Protein AF-A0AAE0GYL3-F1 (afdb_monomer)

Organism: NCBI:txid36881

Radius of gyration: 30.03 Å; Cα contacts (8 Å, |Δi|>4): 221; chains: 1; bounding box: 105×48×74 Å

Secondary structure (DSSP, 8-state):
-HHHHHHHHHHHH-B--HHHHHHHHHHHHHHHHTSSS-----HHHHHHHHHHHHHHHHHTT-SB--GGGGGGGGGTS-SSGGGHHHHHHHHHHHTT----HHHHHHHHHHHHHHHHHHHHS-HHHHHHH--HHHHHHHHHHHHHHHHHHHHHHHHHHHHHHHHGGG-SS--HHHHHHIIIIIHHHHHHHHHHHHHHHHHHHHHHHHHHHHHSTT----TTHHHHHHH----------------PPPTTGGG--HHHHHHHS-TTHHHHHHHHHHHHHHHHHHHHHHHHHHHHTTSSS----

Nearest PDB structures (foldseek):
  3nbx-assembly1_X  TM=6.604E-01  e=1.316E-02  Escherichia coli K-12
  4upb-assembly1_E  TM=5.082E-01  e=5.791E-03  Escherichia coli K-12
  6zbf-assembly1_D  TM=2.357E-01  e=8.952E+00  Plasmodium falciparum
  6gkf-assembly3_F  TM=1.488E-01  e=3.435E+00  Homo sapiens

Solvent-accessible surface area (backbone atoms only — not comparable to full-atom values): 17633 Å² total; per-residue (Å²): 120,71,68,66,52,54,59,51,50,27,67,75,58,34,48,74,50,68,67,54,55,50,51,56,53,51,48,46,51,44,31,47,76,70,39,88,76,59,44,78,67,54,72,72,51,51,54,49,44,54,51,51,36,35,44,52,24,39,76,72,72,35,52,47,48,57,68,77,48,56,61,59,38,33,81,66,57,53,91,49,82,81,47,24,58,61,46,42,52,53,46,59,66,54,74,62,59,85,87,51,61,72,60,53,50,52,52,49,53,53,50,50,55,49,46,54,51,50,68,68,49,51,74,73,52,38,72,71,72,43,66,54,53,59,55,48,47,56,52,48,53,53,50,47,52,53,52,50,52,52,42,53,54,43,48,53,49,43,51,48,58,73,47,32,84,75,42,93,83,57,50,74,68,54,38,50,48,39,55,70,63,35,43,60,53,36,52,54,52,46,50,55,47,48,56,48,49,52,51,51,51,54,49,49,52,53,49,57,48,68,69,42,83,85,58,87,64,58,80,60,63,64,50,50,73,71,62,58,77,76,78,76,85,67,92,66,95,71,87,76,74,87,70,82,76,50,78,71,68,68,65,51,51,76,67,55,40,60,73,78,36,54,80,63,55,40,53,52,52,54,54,52,51,52,52,52,54,52,53,55,54,52,58,56,53,56,56,56,53,62,61,59,74,70,70,79,83,83,88,88,132

Mean predicted aligned error: 15.67 Å

Sequence (301 aa):
MRERSGQRSAQQEVEVPTEVLLLLRDMRAHLRDHAEPPVYISDRRLKKIKNMIVVAAHAQGRSRVLMVDCLLAQHAAWNLPEEQHVIAEWLLEHLCADPAIPQLQFLLEGLTARASKAVLQSAEQRARHGDEVAAVGDELEKLRAAVGVEWTSRRALALSIEAAPRDLWLQRSDCSALQQRVAPRARAQLQGLEELLISIQSLTVAVRVCQNENLQVSKVELLDLVNTPRESTTNGAGESSGRAFGDEELGWSRQEAKANLSADDFREWRRLQRTTRKKNKGAGGQRRRRQAEFNDDDDDW

pLDDT: mean 79.24, std 18.13, range [29.94, 96.62]

Structure (mmCIF, N/CA/C/O backbone):
data_AF-A0AAE0GYL3-F1
#
_entry.id   AF-A0AAE0GYL3-F1
#
loop_
_atom_site.group_PDB
_atom_site.id
_atom_site.type_symbol
_atom_site.label_atom_id
_atom_site.label_alt_id
_atom_site.label_comp_id
_atom_site.label_asym_id
_atom_site.label_entity_id
_atom_site.label_seq_id
_atom_site.pdbx_PDB_ins_code
_atom_site.Cartn_x
_atom_site.Cartn_y
_atom_site.Cartn_z
_atom_site.occupancy
_atom_site.B_iso_or_equiv
_atom_site.auth_seq_id
_atom_site.auth_comp_id
_atom_site.auth_asym_id
_atom_site.auth_atom_id
_atom_site.pdbx_PDB_model_num
ATOM 1 N N . MET A 1 1 ? -33.608 -12.305 14.469 1.00 45.16 1 MET A N 1
ATOM 2 C CA . MET A 1 1 ? -33.259 -13.059 13.234 1.00 45.16 1 MET A CA 1
ATOM 3 C C . MET A 1 1 ? -32.738 -12.175 12.088 1.00 45.16 1 MET A C 1
ATOM 5 O O . MET A 1 1 ? -31.893 -12.659 11.351 1.00 45.16 1 MET A O 1
ATOM 9 N N . ARG A 1 2 ? -33.148 -10.896 11.966 1.00 47.84 2 ARG A N 1
ATOM 10 C CA . ARG A 1 2 ? -32.681 -9.950 10.920 1.00 47.84 2 ARG A CA 1
ATOM 11 C C . ARG A 1 2 ? -31.211 -9.491 11.029 1.00 47.84 2 ARG A C 1
ATOM 13 O O . ARG A 1 2 ? -30.593 -9.174 10.024 1.00 47.84 2 ARG A O 1
ATOM 20 N N . GLU A 1 3 ? -30.619 -9.502 12.222 1.00 49.75 3 GLU A N 1
ATOM 21 C CA . GLU A 1 3 ? -29.217 -9.070 12.412 1.00 49.75 3 GLU A CA 1
ATOM 22 C C . GLU A 1 3 ? -28.201 -10.057 11.818 1.00 49.75 3 GLU A C 1
ATOM 24 O O . GLU A 1 3 ? -27.185 -9.662 11.250 1.00 49.75 3 GLU A O 1
ATOM 29 N N . ARG A 1 4 ? -28.498 -11.364 11.879 1.00 52.78 4 ARG A N 1
ATOM 30 C CA . ARG A 1 4 ? -27.621 -12.402 11.315 1.00 52.78 4 ARG A CA 1
ATOM 31 C C . ARG A 1 4 ? -27.660 -12.443 9.786 1.00 52.78 4 ARG A C 1
ATOM 33 O O . ARG A 1 4 ? -26.690 -12.912 9.198 1.00 52.78 4 ARG A O 1
ATOM 40 N N . SER A 1 5 ? -28.744 -11.986 9.152 1.00 58.41 5 SER A N 1
ATOM 41 C CA . SER A 1 5 ? -28.815 -11.892 7.689 1.00 58.41 5 SER A CA 1
ATOM 42 C C . SER A 1 5 ? -27.977 -10.726 7.170 1.00 58.41 5 SER A C 1
ATOM 44 O O . SER A 1 5 ? -27.156 -10.952 6.294 1.00 58.41 5 SER A O 1
ATOM 46 N N . GLY A 1 6 ? -28.071 -9.533 7.774 1.00 62.19 6 GLY A N 1
ATOM 47 C CA . GLY A 1 6 ? -27.296 -8.364 7.327 1.00 62.19 6 GLY A CA 1
ATOM 48 C C . GLY A 1 6 ? -25.780 -8.566 7.424 1.00 62.19 6 GLY A C 1
ATOM 49 O O . GLY A 1 6 ? -25.045 -8.274 6.487 1.00 62.19 6 GLY A O 1
ATOM 50 N N . GLN A 1 7 ? -25.307 -9.173 8.516 1.00 60.59 7 GLN A N 1
ATOM 51 C CA . GLN A 1 7 ? -23.878 -9.442 8.699 1.00 60.59 7 GLN A CA 1
ATOM 52 C C . GLN A 1 7 ? -23.339 -10.527 7.749 1.00 60.59 7 GLN A C 1
ATOM 54 O O . GLN A 1 7 ? -22.161 -10.506 7.398 1.00 60.59 7 GLN A O 1
ATOM 59 N N . ARG A 1 8 ? -24.187 -11.478 7.331 1.00 64.69 8 ARG A N 1
ATOM 60 C CA . ARG A 1 8 ? -23.834 -12.485 6.318 1.00 64.69 8 ARG A CA 1
ATOM 61 C C . ARG A 1 8 ? -23.825 -11.891 4.910 1.00 64.69 8 ARG A C 1
ATOM 63 O O . ARG A 1 8 ? -22.906 -12.207 4.167 1.00 64.69 8 ARG A O 1
ATOM 70 N N . SER A 1 9 ? -24.771 -11.010 4.584 1.00 63.84 9 SER A N 1
ATOM 71 C CA . SER A 1 9 ? -24.802 -10.282 3.307 1.00 63.84 9 SER A CA 1
ATOM 72 C C . SER A 1 9 ? -23.564 -9.398 3.134 1.00 63.84 9 SER A C 1
ATOM 74 O O . SER A 1 9 ? -22.854 -9.533 2.144 1.00 63.84 9 SER A O 1
ATOM 76 N N . ALA A 1 10 ? -23.198 -8.612 4.154 1.00 64.31 10 ALA A N 1
ATOM 77 C CA . ALA A 1 10 ? -21.991 -7.780 4.116 1.00 64.31 10 ALA A CA 1
ATOM 78 C C . ALA A 1 10 ? -20.702 -8.596 3.887 1.00 64.31 10 ALA A C 1
ATOM 80 O O . ALA A 1 10 ? -19.817 -8.181 3.149 1.00 64.31 10 ALA A O 1
ATOM 81 N N . GLN A 1 11 ? -20.595 -9.786 4.488 1.00 70.56 11 GLN A N 1
ATOM 82 C CA . GLN A 1 11 ? -19.432 -10.669 4.313 1.00 70.56 11 GLN A CA 1
ATOM 83 C C . GLN A 1 11 ? -19.339 -11.317 2.927 1.00 70.56 11 GLN A C 1
ATOM 85 O O . GLN A 1 11 ? -18.271 -11.820 2.584 1.00 70.56 11 GLN A O 1
ATOM 90 N N . GLN A 1 12 ? -20.437 -11.355 2.173 1.00 74.81 12 GLN A N 1
ATOM 91 C CA . GLN A 1 12 ? -20.480 -11.895 0.813 1.00 74.81 12 GLN A CA 1
ATOM 92 C C . GLN A 1 12 ? -20.271 -10.806 -0.246 1.00 74.81 12 GLN A C 1
ATOM 94 O O . GLN A 1 12 ? -19.786 -11.111 -1.329 1.00 74.81 12 GLN A O 1
ATOM 99 N N . GLU A 1 13 ? -20.611 -9.555 0.071 1.00 84.75 13 GLU A N 1
ATOM 100 C CA . GLU A 1 13 ? -20.615 -8.435 -0.880 1.00 84.75 13 GLU A CA 1
ATOM 101 C C . GLU A 1 13 ? -19.372 -7.539 -0.797 1.00 84.75 13 GLU A C 1
ATOM 103 O O . GLU A 1 13 ? -19.081 -6.819 -1.751 1.00 84.75 13 GLU A O 1
ATOM 108 N N . VAL A 1 14 ? -18.640 -7.563 0.324 1.00 91.94 14 VAL A N 1
ATOM 109 C CA . VAL A 1 14 ? -17.489 -6.677 0.542 1.00 91.94 14 VAL A CA 1
ATOM 110 C C . VAL A 1 14 ? -16.164 -7.425 0.440 1.00 91.94 14 VAL A C 1
ATOM 112 O O . VAL A 1 14 ? -15.861 -8.324 1.229 1.00 91.94 14 VAL A O 1
ATOM 115 N N . GLU A 1 15 ? -15.328 -6.982 -0.491 1.00 93.69 15 GLU A N 1
ATOM 116 C CA . GLU A 1 15 ? -13.954 -7.435 -0.662 1.00 93.69 15 GLU A CA 1
ATOM 117 C C . GLU A 1 15 ? -13.042 -6.875 0.444 1.00 93.69 15 GLU A C 1
ATOM 119 O O . GLU A 1 15 ? -13.075 -5.682 0.766 1.00 93.69 15 GLU A O 1
ATOM 124 N N . VAL A 1 16 ? -12.189 -7.736 1.010 1.00 93.94 16 VAL A N 1
ATOM 125 C CA . VAL A 1 16 ? -11.132 -7.339 1.950 1.00 93.94 16 VAL A CA 1
ATOM 126 C C . VAL A 1 16 ? -9.788 -7.407 1.225 1.00 93.94 16 VAL A C 1
ATOM 128 O O . VAL A 1 16 ? -9.328 -8.519 0.955 1.00 93.94 16 VAL A O 1
ATOM 131 N N . PRO A 1 17 ? -9.152 -6.260 0.926 1.00 92.81 17 PRO A N 1
ATOM 132 C CA . PRO A 1 17 ? -7.857 -6.235 0.255 1.00 92.81 17 PRO A CA 1
ATOM 133 C C . PRO A 1 17 ? -6.763 -6.940 1.064 1.00 92.81 17 PRO A C 1
ATOM 135 O O . PRO A 1 17 ? -6.788 -6.947 2.300 1.00 92.81 17 PRO A O 1
ATOM 138 N N . THR A 1 18 ? -5.771 -7.503 0.375 1.00 91.19 18 THR A N 1
ATOM 139 C CA . THR A 1 18 ? -4.635 -8.190 1.010 1.00 91.19 18 THR A CA 1
ATOM 140 C C . THR A 1 18 ? -3.858 -7.254 1.935 1.00 91.19 18 THR A C 1
ATOM 142 O O . THR A 1 18 ? -3.435 -7.670 3.010 1.00 91.19 18 THR A O 1
ATOM 145 N N . GLU A 1 19 ? -3.735 -5.977 1.576 1.00 90.69 19 GLU A N 1
ATOM 146 C CA . GLU A 1 19 ? -3.029 -4.947 2.343 1.00 90.69 19 GLU A CA 1
ATOM 147 C C . GLU A 1 19 ? -3.658 -4.746 3.730 1.00 90.69 19 GLU A C 1
ATOM 149 O O . GLU A 1 19 ? -2.947 -4.608 4.724 1.00 90.69 19 GLU A O 1
ATOM 154 N N . VAL A 1 20 ? -4.989 -4.832 3.825 1.00 94.06 20 VAL A N 1
ATOM 155 C CA . VAL A 1 20 ? -5.724 -4.769 5.099 1.00 94.06 20 VAL A CA 1
ATOM 156 C C . VAL A 1 20 ? -5.403 -5.983 5.972 1.00 94.06 20 VAL A C 1
ATOM 158 O O . VAL A 1 20 ? -5.193 -5.856 7.179 1.00 94.06 20 VAL A O 1
ATOM 161 N N . LEU A 1 21 ? -5.348 -7.178 5.377 1.00 94.62 21 LEU A N 1
ATOM 162 C CA . LEU A 1 21 ? -5.022 -8.406 6.108 1.00 94.62 21 LEU A CA 1
ATOM 163 C C . LEU A 1 21 ? -3.575 -8.395 6.612 1.00 94.62 21 LEU A C 1
ATOM 165 O O . LEU A 1 21 ? -3.327 -8.811 7.746 1.00 94.62 21 LEU A O 1
ATOM 169 N N . LEU A 1 22 ? -2.643 -7.907 5.789 1.00 94.12 22 LEU A N 1
ATOM 170 C CA . LEU A 1 22 ? -1.241 -7.733 6.161 1.00 94.12 22 LEU A CA 1
ATOM 171 C C . LEU A 1 22 ? -1.106 -6.719 7.300 1.00 94.12 22 LEU A C 1
ATOM 173 O O . LEU A 1 22 ? -0.499 -7.051 8.313 1.00 94.12 22 LEU A O 1
ATOM 177 N N . LEU A 1 23 ? -1.774 -5.564 7.211 1.00 95.44 23 LEU A N 1
ATOM 178 C CA . LEU A 1 23 ? -1.759 -4.561 8.277 1.00 95.44 23 LEU A CA 1
ATOM 179 C C . LEU A 1 23 ? -2.268 -5.135 9.609 1.00 95.44 23 LEU A C 1
ATOM 181 O O . LEU A 1 23 ? -1.616 -4.969 10.634 1.00 95.44 23 LEU A O 1
ATOM 185 N N . LEU A 1 24 ? -3.393 -5.861 9.615 1.00 96.00 24 LEU A N 1
ATOM 186 C CA . LEU A 1 24 ? -3.931 -6.470 10.842 1.00 96.00 24 LEU A CA 1
ATOM 187 C C . LEU A 1 24 ? -3.022 -7.570 11.414 1.00 96.00 24 LEU A C 1
ATOM 189 O O . LEU A 1 24 ? -2.933 -7.734 12.635 1.00 96.00 24 LEU A O 1
ATOM 193 N N . ARG A 1 25 ? -2.360 -8.343 10.547 1.00 95.75 25 ARG A N 1
ATOM 194 C CA . ARG A 1 25 ? -1.379 -9.358 10.953 1.00 95.75 25 ARG A CA 1
ATOM 195 C C . ARG A 1 25 ? -0.169 -8.701 11.612 1.00 95.75 25 ARG A C 1
ATOM 197 O O . ARG A 1 25 ? 0.243 -9.148 12.684 1.00 95.75 25 ARG A O 1
ATOM 204 N N . ASP A 1 26 ? 0.365 -7.666 10.977 1.00 95.75 26 ASP A N 1
ATOM 205 C CA . ASP A 1 26 ? 1.568 -6.965 11.417 1.00 95.75 26 ASP A CA 1
ATOM 206 C C . ASP A 1 26 ? 1.285 -6.174 12.701 1.00 95.75 26 ASP A C 1
ATOM 208 O O . ASP A 1 26 ? 2.088 -6.221 13.630 1.00 95.75 26 ASP A O 1
ATOM 212 N N . MET A 1 27 ? 0.081 -5.603 12.829 1.00 96.31 27 MET A N 1
ATOM 213 C CA . MET A 1 27 ? -0.408 -4.976 14.061 1.00 96.31 27 MET A CA 1
ATOM 214 C C . MET A 1 27 ? -0.358 -5.958 15.227 1.00 96.31 27 MET A C 1
ATOM 216 O O . MET A 1 27 ? 0.193 -5.657 16.280 1.00 96.31 27 MET A O 1
ATOM 220 N N . ARG A 1 28 ? -0.919 -7.162 15.047 1.00 95.81 28 ARG A N 1
ATOM 221 C CA . ARG A 1 28 ? -0.911 -8.188 16.095 1.00 95.81 28 ARG A CA 1
ATOM 222 C C . ARG A 1 28 ? 0.512 -8.580 16.485 1.00 95.81 28 ARG A C 1
ATOM 224 O O . ARG A 1 28 ? 0.769 -8.770 17.669 1.00 95.81 28 ARG A O 1
ATOM 231 N N . ALA A 1 29 ? 1.392 -8.778 15.505 1.00 95.50 29 ALA A N 1
ATOM 232 C CA . ALA A 1 29 ? 2.777 -9.150 15.776 1.00 95.50 29 ALA A CA 1
ATOM 233 C C . ALA A 1 29 ? 3.484 -8.044 16.570 1.00 95.50 29 ALA A C 1
ATOM 235 O O . ALA A 1 29 ? 4.073 -8.319 17.610 1.00 95.50 29 ALA A O 1
ATOM 236 N N . HIS A 1 30 ? 3.330 -6.788 16.149 1.00 94.62 30 HIS A N 1
ATOM 237 C CA . HIS A 1 30 ? 3.921 -5.649 16.837 1.00 94.62 30 HIS A CA 1
ATOM 238 C C . HIS A 1 30 ? 3.410 -5.505 18.273 1.00 94.62 30 HIS A C 1
ATOM 240 O O . HIS A 1 30 ? 4.204 -5.434 19.203 1.00 94.62 30 HIS A O 1
ATOM 246 N N . LEU A 1 31 ? 2.093 -5.544 18.469 1.00 94.12 31 LEU A N 1
ATOM 247 C CA . LEU A 1 31 ? 1.472 -5.415 19.787 1.00 94.12 31 LEU A CA 1
ATOM 248 C C . LEU A 1 31 ? 1.859 -6.541 20.756 1.00 94.12 31 LEU A C 1
ATOM 250 O O . LEU A 1 31 ? 1.912 -6.324 21.962 1.00 94.12 31 LEU A O 1
ATOM 254 N N . ARG A 1 32 ? 2.146 -7.740 20.245 1.00 93.81 32 ARG A N 1
ATOM 255 C CA . ARG A 1 32 ? 2.626 -8.859 21.061 1.00 93.81 32 ARG A CA 1
ATOM 256 C C . ARG A 1 32 ? 4.110 -8.732 21.404 1.00 93.81 32 ARG A C 1
ATOM 258 O O . ARG A 1 32 ? 4.490 -9.073 22.517 1.00 93.81 32 ARG A O 1
ATOM 265 N N . ASP A 1 33 ? 4.925 -8.308 20.443 1.00 93.81 33 ASP A N 1
ATOM 266 C CA . ASP A 1 33 ? 6.383 -8.433 20.532 1.00 93.81 33 ASP A CA 1
ATOM 267 C C . ASP A 1 33 ? 7.072 -7.131 20.995 1.00 93.81 33 ASP A C 1
ATOM 269 O O . ASP A 1 33 ? 8.200 -7.188 21.474 1.00 93.81 33 ASP A O 1
ATOM 273 N N . HIS A 1 34 ? 6.416 -5.970 20.857 1.00 91.31 34 HIS A N 1
ATOM 274 C CA . HIS A 1 34 ? 7.028 -4.645 21.060 1.00 91.31 34 HIS A CA 1
ATOM 275 C C . HIS A 1 34 ? 6.232 -3.695 21.971 1.00 91.31 34 HIS A C 1
ATOM 277 O O . HIS A 1 34 ? 6.774 -2.664 22.365 1.00 91.31 34 HIS A O 1
ATOM 283 N N . ALA A 1 35 ? 4.966 -3.988 22.291 1.00 89.12 35 ALA A N 1
ATOM 284 C CA . ALA A 1 35 ? 4.201 -3.159 23.225 1.00 89.12 35 ALA A CA 1
ATOM 285 C C . ALA A 1 35 ? 4.543 -3.512 24.679 1.00 89.12 35 ALA A C 1
ATOM 287 O O . ALA A 1 35 ? 4.723 -4.684 25.007 1.00 89.12 35 ALA A O 1
ATOM 288 N N . GLU A 1 36 ? 4.577 -2.500 25.546 1.00 87.44 36 GLU A N 1
ATOM 289 C CA . GLU A 1 36 ? 4.809 -2.654 26.983 1.00 87.44 36 GLU A CA 1
ATOM 290 C C . GLU A 1 36 ? 3.615 -2.055 27.754 1.00 87.44 36 GLU A C 1
ATOM 292 O O . GLU A 1 36 ? 3.443 -0.832 27.737 1.00 87.44 36 GLU A O 1
ATOM 297 N N . PRO A 1 37 ? 2.769 -2.873 28.412 1.00 87.75 37 PRO A N 1
ATOM 298 C CA . PRO A 1 37 ? 2.800 -4.339 28.455 1.00 87.75 37 PRO A CA 1
ATOM 299 C C . PRO A 1 37 ? 2.377 -4.998 27.119 1.00 87.75 37 PRO A C 1
ATOM 301 O O . PRO A 1 37 ? 1.630 -4.393 26.345 1.00 87.75 37 PRO A O 1
ATOM 304 N N . PRO A 1 38 ? 2.786 -6.257 26.853 1.00 90.38 38 PRO A N 1
ATOM 305 C CA . PRO A 1 38 ? 2.391 -6.979 25.644 1.00 90.38 38 PRO A CA 1
ATOM 306 C C . PRO A 1 38 ? 0.875 -7.140 25.504 1.00 90.38 38 PRO A C 1
ATOM 308 O O . PRO A 1 38 ? 0.201 -7.691 26.380 1.00 90.38 38 PRO A O 1
ATOM 311 N N . VAL A 1 39 ? 0.332 -6.755 24.348 1.00 92.19 39 VAL A N 1
ATOM 312 C CA . VAL A 1 39 ? -1.107 -6.834 24.073 1.00 92.19 39 VAL A CA 1
ATOM 313 C C . VAL A 1 39 ? -1.413 -8.085 23.254 1.00 92.19 39 VAL A C 1
ATOM 315 O O . VAL A 1 39 ? -1.205 -8.155 22.040 1.00 92.19 39 VAL A O 1
ATOM 318 N N . TYR A 1 40 ? -1.958 -9.109 23.915 1.00 93.44 40 TYR A N 1
ATOM 319 C CA . TYR A 1 40 ? -2.371 -10.339 23.239 1.00 93.44 40 TYR A CA 1
ATOM 320 C C . TYR A 1 40 ? -3.692 -10.168 22.470 1.00 93.44 40 TYR A C 1
ATOM 322 O O . TYR A 1 40 ? -4.726 -9.818 23.047 1.00 93.44 40 TYR A O 1
ATOM 330 N N . ILE A 1 41 ? -3.681 -10.524 21.178 1.00 94.50 41 ILE A N 1
ATOM 331 C CA . ILE A 1 41 ? -4.861 -10.549 20.299 1.00 94.50 41 ILE A CA 1
ATOM 332 C C . ILE A 1 41 ? -5.054 -11.958 19.723 1.00 94.50 41 ILE A C 1
ATOM 334 O O . ILE A 1 41 ? -4.306 -12.407 18.854 1.00 94.50 41 ILE A O 1
ATOM 338 N N . SER A 1 42 ? -6.109 -12.648 20.166 1.00 94.25 42 SER A N 1
ATOM 339 C CA . SER A 1 42 ? -6.479 -13.972 19.636 1.00 94.25 42 SER A CA 1
ATOM 340 C C . SER A 1 42 ? -6.970 -13.925 18.180 1.00 94.25 42 SER A C 1
ATOM 342 O O . SER A 1 42 ? -7.562 -12.935 17.742 1.00 94.25 42 SER A O 1
ATOM 344 N N . ASP A 1 43 ? -6.855 -15.046 17.457 1.00 95.38 43 ASP A N 1
ATOM 345 C CA . ASP A 1 43 ? -7.434 -15.210 16.109 1.00 95.38 43 ASP A CA 1
ATOM 346 C C . ASP A 1 43 ? -8.940 -14.918 16.084 1.00 95.38 43 ASP A C 1
ATOM 348 O O . ASP A 1 43 ? -9.465 -14.291 15.160 1.00 95.38 43 ASP A O 1
ATOM 352 N N . ARG A 1 44 ? -9.656 -15.321 17.144 1.00 95.00 44 ARG A N 1
ATOM 353 C CA . ARG A 1 44 ? -11.086 -15.032 17.296 1.00 95.00 44 ARG A CA 1
ATOM 354 C C . ARG A 1 44 ? -11.351 -13.526 17.348 1.00 95.00 44 ARG A C 1
ATOM 356 O O . ARG A 1 44 ? -12.336 -13.075 16.763 1.00 95.00 44 ARG A O 1
ATOM 363 N N . ARG A 1 45 ? -10.510 -12.756 18.049 1.00 95.38 45 ARG A N 1
ATOM 364 C CA . ARG A 1 45 ? -10.628 -11.293 18.137 1.00 95.38 45 ARG A CA 1
ATOM 365 C C . ARG A 1 45 ? -10.293 -10.642 16.794 1.00 95.38 45 ARG A C 1
ATOM 367 O O . ARG A 1 45 ? -11.095 -9.843 16.324 1.00 95.38 45 ARG A O 1
ATOM 374 N N . LEU A 1 46 ? -9.227 -11.073 16.116 1.00 95.56 46 LEU A N 1
ATOM 375 C CA . LEU A 1 46 ? -8.907 -10.604 14.759 1.00 95.56 46 LEU A CA 1
ATOM 376 C C . LEU A 1 46 ? -10.050 -10.845 13.766 1.00 95.56 46 LEU A C 1
ATOM 378 O O . LEU A 1 46 ? -10.419 -9.942 13.020 1.00 95.56 46 LEU A O 1
ATOM 382 N N . LYS A 1 47 ? -10.680 -12.026 13.790 1.00 94.81 47 LYS A N 1
ATOM 383 C CA . LYS A 1 47 ? -11.840 -12.314 12.930 1.00 94.81 47 LYS A CA 1
ATOM 384 C C . LYS A 1 47 ? -13.013 -11.369 13.208 1.00 94.81 47 LYS A C 1
ATOM 386 O O . LYS A 1 47 ? -13.700 -10.962 12.274 1.00 94.81 47 LYS A O 1
ATOM 391 N N . LYS A 1 48 ? -13.248 -11.007 14.474 1.00 95.31 48 LYS A N 1
ATOM 392 C CA . LYS A 1 48 ? -14.277 -10.021 14.841 1.00 95.31 48 LYS A CA 1
ATOM 393 C C . LYS A 1 48 ? -13.928 -8.618 14.352 1.00 95.31 48 LYS A C 1
ATOM 395 O O . LYS A 1 48 ? -14.808 -7.970 13.799 1.00 95.31 48 LYS A O 1
ATOM 400 N N . ILE A 1 49 ? -12.671 -8.195 14.495 1.00 96.62 49 ILE A N 1
ATOM 401 C CA . ILE A 1 49 ? -12.179 -6.908 13.981 1.00 96.62 49 ILE A CA 1
ATOM 402 C C . ILE A 1 49 ? -12.374 -6.840 12.465 1.00 96.62 49 ILE A C 1
ATOM 404 O O . ILE A 1 49 ? -13.017 -5.918 11.973 1.00 96.62 49 ILE A O 1
ATOM 408 N N . LYS A 1 50 ? -11.939 -7.874 11.732 1.00 96.00 50 LYS A N 1
ATOM 409 C CA . LYS A 1 50 ? -12.153 -7.983 10.282 1.00 96.00 50 LYS A CA 1
ATOM 410 C C . LYS A 1 50 ? -13.631 -7.837 9.916 1.00 96.00 50 LYS A C 1
ATOM 412 O O . LYS A 1 50 ? -13.984 -7.088 9.014 1.00 96.00 50 LYS A O 1
ATOM 417 N N . ASN A 1 51 ? -14.507 -8.557 10.615 1.00 94.38 51 ASN A N 1
ATOM 418 C CA . ASN A 1 51 ? -15.941 -8.522 10.342 1.00 94.38 51 ASN A CA 1
ATOM 419 C C . ASN A 1 51 ? -16.567 -7.158 10.664 1.00 94.38 51 ASN A C 1
ATOM 421 O O . ASN A 1 51 ? -17.488 -6.750 9.968 1.00 94.38 51 ASN A O 1
ATOM 425 N N . MET A 1 52 ? -16.092 -6.471 11.703 1.00 94.94 52 MET A N 1
ATOM 426 C CA . MET A 1 52 ? -16.533 -5.119 12.050 1.00 94.94 52 MET A CA 1
ATOM 427 C C . MET A 1 52 ? -16.170 -4.125 10.944 1.00 94.94 52 MET A C 1
ATOM 429 O O . MET A 1 52 ? -17.031 -3.381 10.492 1.00 94.94 52 MET A O 1
ATOM 433 N N . ILE A 1 53 ? -14.931 -4.181 10.458 1.00 95.31 53 ILE A N 1
ATOM 434 C CA . ILE A 1 53 ? -14.441 -3.348 9.355 1.00 95.31 53 ILE A CA 1
ATOM 435 C C . ILE A 1 53 ? -15.238 -3.601 8.061 1.00 95.31 53 ILE A C 1
ATOM 437 O O . ILE A 1 53 ? -15.642 -2.665 7.380 1.00 95.31 53 ILE A O 1
ATOM 441 N N . VAL A 1 54 ? -15.540 -4.866 7.754 1.00 95.25 54 VAL A N 1
ATOM 442 C CA . VAL A 1 54 ? -16.395 -5.244 6.614 1.00 95.25 54 VAL A CA 1
ATOM 443 C C . VAL A 1 54 ? -17.802 -4.654 6.730 1.00 95.25 54 VAL A C 1
ATOM 445 O O . VAL A 1 54 ? -18.335 -4.130 5.755 1.00 95.25 54 VAL A O 1
ATOM 448 N N . VAL A 1 55 ? -18.409 -4.720 7.917 1.00 93.25 55 VAL A N 1
ATOM 449 C CA . VAL A 1 55 ? -19.740 -4.143 8.152 1.00 93.25 55 VAL A CA 1
ATOM 450 C C . VAL A 1 55 ? -19.708 -2.620 8.042 1.00 93.25 55 VAL A C 1
ATOM 452 O O . VAL A 1 55 ? -20.642 -2.050 7.491 1.00 93.25 55 VAL A O 1
ATOM 455 N N . ALA A 1 56 ? -18.642 -1.966 8.510 1.00 92.12 56 ALA A N 1
ATOM 456 C CA . ALA A 1 56 ? -18.460 -0.526 8.351 1.00 92.12 56 ALA A CA 1
ATOM 457 C C . ALA A 1 56 ? -18.414 -0.131 6.865 1.00 92.12 56 ALA A C 1
ATOM 459 O O . ALA A 1 56 ? -19.197 0.710 6.423 1.00 92.12 56 ALA A O 1
ATOM 460 N N . ALA A 1 57 ? -17.596 -0.820 6.065 1.00 92.25 57 ALA A N 1
ATOM 461 C CA . ALA A 1 57 ? -17.541 -0.602 4.622 1.00 92.25 57 ALA A CA 1
ATOM 462 C C . ALA A 1 57 ? -18.909 -0.802 3.945 1.00 92.25 57 ALA A C 1
ATOM 464 O O . ALA A 1 57 ? -19.350 0.061 3.182 1.00 92.25 57 ALA A O 1
ATOM 465 N N . HIS A 1 58 ? -19.617 -1.884 4.286 1.00 92.94 58 HIS A N 1
ATOM 466 C CA . HIS A 1 58 ? -20.958 -2.164 3.761 1.00 92.94 58 HIS A CA 1
ATOM 467 C C . HIS A 1 58 ? -21.979 -1.085 4.139 1.00 92.94 58 HIS A C 1
ATOM 469 O O . HIS A 1 58 ? -22.746 -0.640 3.291 1.00 92.94 58 HIS A O 1
ATOM 475 N N . ALA A 1 59 ? -21.954 -0.608 5.388 1.00 90.25 59 ALA A N 1
ATOM 476 C CA . ALA A 1 59 ? -22.856 0.436 5.877 1.00 90.25 59 ALA A CA 1
ATOM 477 C C . ALA A 1 59 ? -22.654 1.786 5.166 1.00 90.25 59 ALA A C 1
ATOM 479 O O . ALA A 1 59 ? -23.595 2.568 5.053 1.00 90.25 59 ALA A O 1
ATOM 480 N N . GLN A 1 60 ? -21.452 2.036 4.641 1.00 89.06 60 GLN A N 1
ATOM 481 C CA . GLN A 1 60 ? -21.132 3.188 3.790 1.00 89.06 60 GLN A CA 1
ATOM 482 C C . GLN A 1 60 ? -21.476 2.943 2.305 1.00 89.06 60 GLN A C 1
ATOM 484 O O . GLN A 1 60 ? -21.153 3.765 1.451 1.00 89.06 60 GLN A O 1
ATOM 489 N N . GLY A 1 61 ? -22.083 1.800 1.965 1.00 89.31 61 GLY A N 1
ATOM 490 C CA . GLY A 1 61 ? -22.404 1.413 0.589 1.00 89.31 61 GLY A CA 1
ATOM 491 C C . GLY A 1 61 ? -21.189 1.000 -0.246 1.00 89.31 61 GLY A C 1
ATOM 492 O O . GLY A 1 61 ? -21.272 0.972 -1.472 1.00 89.31 61 GLY A O 1
ATOM 493 N N . ARG A 1 62 ? -20.047 0.697 0.386 1.00 90.31 62 ARG A N 1
ATOM 494 C CA . ARG A 1 62 ? -18.830 0.266 -0.312 1.00 90.31 62 ARG A CA 1
ATOM 495 C C . ARG A 1 62 ? -18.804 -1.251 -0.460 1.00 90.31 62 ARG A C 1
ATOM 497 O O . ARG A 1 62 ? -19.080 -1.980 0.487 1.00 90.31 62 ARG A O 1
ATOM 504 N N . SER A 1 63 ? -18.368 -1.721 -1.626 1.00 92.31 63 SER A N 1
ATOM 505 C CA . SER A 1 63 ? -18.083 -3.138 -1.903 1.00 92.31 63 SER A CA 1
ATOM 506 C C . SER A 1 63 ? -16.638 -3.539 -1.587 1.00 92.31 63 SER A C 1
ATOM 508 O O . SER A 1 63 ? -16.236 -4.668 -1.849 1.00 92.31 63 SER A O 1
ATOM 510 N N . ARG A 1 64 ? -15.829 -2.624 -1.039 1.00 92.56 64 ARG A N 1
ATOM 511 C CA . ARG A 1 64 ? -14.421 -2.862 -0.706 1.00 92.56 64 ARG A CA 1
ATOM 512 C C . ARG A 1 64 ? -14.034 -2.132 0.576 1.00 92.56 64 ARG A C 1
ATOM 514 O O . ARG A 1 64 ? -14.380 -0.960 0.764 1.00 92.56 64 ARG A O 1
ATOM 521 N N . VAL A 1 65 ? -13.308 -2.829 1.446 1.00 94.06 65 VAL A N 1
ATOM 522 C CA . VAL A 1 65 ? -12.700 -2.245 2.649 1.00 94.06 65 VAL A CA 1
ATOM 523 C C . VAL A 1 65 ? -11.575 -1.291 2.247 1.00 94.06 65 VAL A C 1
ATOM 525 O O . VAL A 1 65 ? -10.766 -1.606 1.377 1.00 94.06 65 VAL A O 1
ATOM 528 N N . LEU A 1 66 ? -11.515 -0.133 2.898 1.00 92.62 66 LEU A N 1
ATOM 529 C CA . LEU A 1 66 ? -10.449 0.849 2.740 1.00 92.62 66 LEU A CA 1
ATOM 530 C C . LEU A 1 66 ? -9.456 0.721 3.895 1.00 92.62 66 LEU A C 1
ATOM 532 O O . LEU A 1 66 ? -9.807 0.306 4.997 1.00 92.62 66 LEU A O 1
ATOM 536 N N . MET A 1 67 ? -8.212 1.130 3.659 1.00 93.19 67 MET A N 1
ATOM 537 C CA . MET A 1 67 ? -7.167 1.089 4.686 1.00 93.19 67 MET A CA 1
ATOM 538 C C . MET A 1 67 ? -7.553 1.895 5.934 1.00 93.19 67 MET A C 1
ATOM 540 O O . MET A 1 67 ? -7.349 1.413 7.044 1.00 93.19 67 MET A O 1
ATOM 544 N N . VAL A 1 68 ? -8.188 3.062 5.765 1.00 94.12 68 VAL A N 1
ATOM 545 C CA . VAL A 1 68 ? -8.657 3.913 6.876 1.00 94.12 68 VAL A CA 1
ATOM 546 C C . VAL A 1 68 ? -9.668 3.219 7.794 1.00 94.12 68 VAL A C 1
ATOM 548 O O . VAL A 1 68 ? -9.732 3.544 8.977 1.00 94.12 68 VAL A O 1
ATOM 551 N N . ASP A 1 69 ? -10.392 2.204 7.306 1.00 94.31 69 ASP A N 1
ATOM 552 C CA . ASP A 1 69 ? -11.329 1.434 8.132 1.00 94.31 69 ASP A CA 1
ATOM 553 C C . ASP A 1 69 ? -10.604 0.652 9.232 1.00 94.31 69 ASP A C 1
ATOM 555 O O . ASP A 1 69 ? -11.188 0.357 10.276 1.00 94.31 69 ASP A O 1
ATOM 559 N N . CYS A 1 70 ? -9.316 0.345 9.034 1.00 95.00 70 CYS A N 1
ATOM 560 C CA . CYS A 1 70 ? -8.493 -0.344 10.023 1.00 95.00 70 CYS A CA 1
ATOM 561 C C . CYS A 1 70 ? -8.353 0.445 11.326 1.00 95.00 70 CYS A C 1
ATOM 563 O O . CYS A 1 70 ? -8.103 -0.178 12.355 1.00 95.00 70 CYS A O 1
ATOM 565 N N . LEU A 1 71 ? -8.588 1.764 11.323 1.00 95.00 71 LEU A N 1
ATOM 566 C CA . LEU A 1 71 ? -8.634 2.562 12.552 1.00 95.00 71 LEU A CA 1
ATOM 567 C C . LEU A 1 71 ? -9.676 2.045 13.544 1.00 95.00 71 LEU A C 1
ATOM 569 O O . LEU A 1 71 ? -9.447 2.117 14.745 1.00 95.00 71 LEU A O 1
ATOM 573 N N . LEU A 1 72 ? -10.754 1.401 13.081 1.00 95.00 72 LEU A N 1
ATOM 574 C CA . LEU A 1 72 ? -11.733 0.778 13.976 1.00 95.00 72 LEU A CA 1
ATOM 575 C C . LEU A 1 72 ? -11.124 -0.312 14.867 1.00 95.00 72 LEU A C 1
ATOM 577 O O . LEU A 1 72 ? -11.664 -0.598 15.937 1.00 95.00 72 LEU A O 1
ATOM 581 N N . ALA A 1 73 ? -9.999 -0.916 14.469 1.00 95.44 73 ALA A N 1
ATOM 582 C CA . ALA A 1 73 ? -9.305 -1.901 15.289 1.00 95.44 73 ALA A CA 1
ATOM 583 C C . ALA A 1 73 ? -8.890 -1.327 16.654 1.00 95.44 73 ALA A C 1
ATOM 585 O O . ALA A 1 73 ? -8.904 -2.074 17.635 1.00 95.44 73 ALA A O 1
ATOM 586 N N . GLN A 1 74 ? -8.645 -0.013 16.758 1.00 94.38 74 GLN A N 1
ATOM 587 C CA . GLN A 1 74 ? -8.337 0.660 18.024 1.00 94.38 74 GLN A CA 1
ATOM 588 C C . GLN A 1 74 ? -9.445 0.506 19.075 1.00 94.38 74 GLN A C 1
ATOM 590 O O . GLN A 1 74 ? -9.175 0.625 20.258 1.00 94.38 74 GLN A O 1
ATOM 595 N N . HIS A 1 75 ? -10.688 0.208 18.687 1.00 93.81 75 HIS A N 1
ATOM 596 C CA . HIS A 1 75 ? -11.806 0.046 19.625 1.00 93.81 75 HIS A CA 1
ATOM 597 C C . HIS A 1 75 ? -12.061 -1.410 20.036 1.00 93.81 75 HIS A C 1
ATOM 599 O O . HIS A 1 75 ? -12.965 -1.678 20.824 1.00 93.81 75 HIS A O 1
ATOM 605 N N . ALA A 1 76 ? -11.311 -2.363 19.478 1.00 94.12 76 ALA A N 1
ATOM 606 C CA . ALA A 1 76 ? -11.582 -3.789 19.657 1.00 94.12 76 ALA A CA 1
ATOM 607 C C . ALA A 1 76 ? -10.331 -4.661 19.841 1.00 94.12 76 ALA A C 1
ATOM 609 O O . ALA A 1 76 ? -10.471 -5.844 20.160 1.00 94.12 76 ALA A O 1
ATOM 610 N N . ALA A 1 77 ? -9.131 -4.125 19.606 1.00 93.62 77 ALA A N 1
ATOM 611 C CA . ALA A 1 77 ? -7.876 -4.862 19.715 1.00 93.62 77 ALA A CA 1
ATOM 612 C C . ALA A 1 77 ? -7.313 -4.905 21.148 1.00 93.62 77 ALA A C 1
ATOM 614 O O . ALA A 1 77 ? -6.698 -5.914 21.502 1.00 93.62 77 ALA A O 1
ATOM 615 N N . TRP A 1 78 ? -7.588 -3.893 21.977 1.00 93.81 78 TRP A N 1
ATOM 616 C CA . TRP A 1 78 ? -7.091 -3.796 23.352 1.00 93.81 78 TRP A CA 1
ATOM 617 C C . TRP A 1 78 ? -7.715 -4.815 24.319 1.00 93.81 78 TRP A C 1
ATOM 619 O O . TRP A 1 78 ? -8.811 -5.342 24.105 1.00 93.81 78 TRP A O 1
ATOM 629 N N . ASN A 1 79 ? -6.984 -5.104 25.394 1.00 91.00 79 ASN A N 1
ATOM 630 C CA . ASN A 1 79 ? -7.449 -5.772 26.608 1.00 91.00 79 ASN A CA 1
ATOM 631 C C . ASN A 1 79 ? -7.816 -4.756 27.694 1.00 91.00 79 ASN A C 1
ATOM 633 O O . ASN A 1 79 ? -8.777 -4.980 28.430 1.00 91.00 79 ASN A O 1
ATOM 637 N N . LEU A 1 80 ? -7.085 -3.642 27.744 1.00 92.31 80 LEU A N 1
ATOM 638 C CA . LEU A 1 80 ? -7.282 -2.532 28.671 1.00 92.31 80 LEU A CA 1
ATOM 639 C C . LEU A 1 80 ? -7.517 -1.222 27.892 1.00 92.31 80 LEU A C 1
ATOM 641 O O . LEU A 1 80 ? -6.839 -1.004 26.888 1.00 92.31 80 LEU A O 1
ATOM 645 N N . PRO A 1 81 ? -8.455 -0.344 28.297 1.00 90.50 81 PRO A N 1
ATOM 646 C CA . PRO A 1 81 ? -8.763 0.886 27.557 1.00 90.50 81 PRO A CA 1
ATOM 647 C C . PRO A 1 81 ? -7.549 1.787 27.291 1.00 90.50 81 PRO A C 1
ATOM 649 O O . PRO A 1 81 ? -7.494 2.470 26.271 1.00 90.50 81 PRO A O 1
ATOM 652 N N . GLU A 1 82 ? -6.558 1.767 28.179 1.00 90.88 82 GLU A N 1
ATOM 653 C CA . GLU A 1 82 ? -5.325 2.550 28.083 1.00 90.88 82 GLU A CA 1
ATOM 654 C C . GLU A 1 82 ? -4.473 2.155 26.861 1.00 90.88 82 GLU A C 1
ATOM 656 O O . GLU A 1 82 ? -3.767 2.987 26.291 1.00 90.88 82 GLU A O 1
ATOM 661 N N . GLU A 1 83 ? -4.584 0.907 26.395 1.00 92.25 83 GLU A N 1
ATOM 662 C CA . GLU A 1 83 ? -3.854 0.383 25.232 1.00 92.25 83 GLU A CA 1
ATOM 663 C C . GLU A 1 83 ? -4.418 0.906 23.899 1.00 92.25 83 GLU A C 1
ATOM 665 O O . GLU A 1 83 ? -3.757 0.800 22.863 1.00 92.25 83 GLU A O 1
ATOM 670 N N . GLN A 1 84 ? -5.627 1.488 23.895 1.00 93.38 84 GLN A N 1
ATOM 671 C CA . GLN A 1 84 ? -6.263 2.020 22.685 1.00 93.38 84 GLN A CA 1
ATOM 672 C C . GLN A 1 84 ? -5.351 3.009 21.951 1.00 93.38 84 GLN A C 1
ATOM 674 O O . GLN A 1 84 ? -5.249 2.950 20.726 1.00 93.38 84 GLN A O 1
ATOM 679 N N . HIS A 1 85 ? -4.687 3.905 22.686 1.00 91.31 85 HIS A N 1
ATOM 680 C CA . HIS A 1 85 ? -3.832 4.923 22.082 1.00 91.31 85 HIS A CA 1
ATOM 681 C C . HIS A 1 85 ? -2.606 4.308 21.396 1.00 91.31 85 HIS A C 1
ATOM 683 O O . HIS A 1 85 ? -2.283 4.698 20.281 1.00 91.31 85 HIS A O 1
ATOM 689 N N . VAL A 1 86 ? -1.987 3.288 22.001 1.00 93.12 86 VAL A N 1
ATOM 690 C CA . VAL A 1 86 ? -0.843 2.568 21.413 1.00 93.12 86 VAL A CA 1
ATOM 691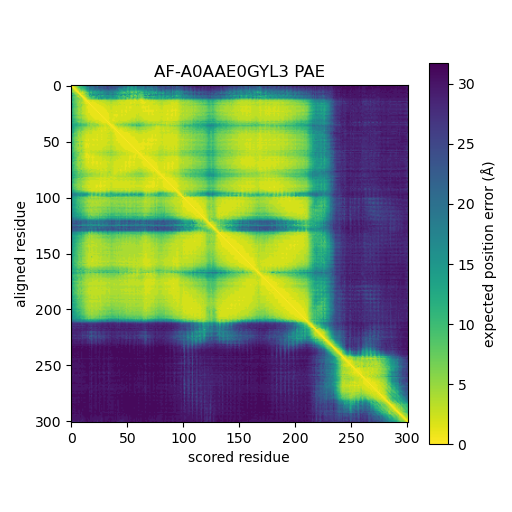 C C . VAL A 1 86 ? -1.231 1.930 20.077 1.00 93.12 86 VAL A C 1
ATOM 693 O O . VAL A 1 86 ? -0.492 2.009 19.098 1.00 93.12 86 VAL A O 1
ATOM 696 N N . ILE A 1 87 ? -2.427 1.342 20.014 1.00 94.69 87 ILE A N 1
ATOM 697 C CA . ILE A 1 87 ? -2.958 0.726 18.793 1.00 94.69 87 ILE A CA 1
ATOM 698 C C . ILE A 1 87 ? -3.242 1.791 17.726 1.00 94.69 87 ILE A C 1
ATOM 700 O O . ILE A 1 87 ? -2.900 1.597 16.560 1.00 94.69 87 ILE A O 1
ATOM 704 N N . ALA A 1 88 ? -3.856 2.910 18.118 1.00 93.75 88 ALA A N 1
ATOM 705 C CA . ALA A 1 88 ? -4.168 4.025 17.227 1.00 93.75 88 ALA A CA 1
ATOM 706 C C . ALA A 1 88 ? -2.903 4.631 16.603 1.00 93.75 88 ALA A C 1
ATOM 708 O O . ALA A 1 88 ? -2.833 4.805 15.386 1.00 93.75 88 ALA A O 1
ATOM 709 N N . GLU A 1 89 ? -1.892 4.900 17.430 1.00 93.56 89 GLU A N 1
ATOM 710 C CA . GLU A 1 89 ? -0.595 5.428 17.004 1.00 93.56 89 GLU A CA 1
ATOM 711 C C . GLU A 1 89 ? 0.083 4.488 16.012 1.00 93.56 89 GLU A C 1
ATOM 713 O O . GLU A 1 89 ? 0.445 4.907 14.910 1.00 93.56 89 GLU A O 1
ATOM 718 N N . TRP A 1 90 ? 0.151 3.198 16.349 1.00 95.25 90 TRP A N 1
ATOM 719 C CA . TRP A 1 90 ? 0.732 2.203 15.458 1.00 95.25 90 TRP A CA 1
ATOM 720 C C . TRP A 1 90 ? 0.005 2.154 14.109 1.00 95.25 90 TRP A C 1
ATOM 722 O O . TRP A 1 90 ? 0.645 2.154 13.055 1.00 95.25 90 TRP A O 1
ATOM 732 N N . LEU A 1 91 ? -1.333 2.162 14.114 1.00 95.38 91 LEU A N 1
ATOM 733 C CA . LEU A 1 91 ? -2.123 2.162 12.884 1.00 95.38 91 LEU A CA 1
ATOM 734 C C . LEU A 1 91 ? -1.817 3.401 12.039 1.00 95.38 91 LEU A C 1
ATOM 736 O O . LEU A 1 91 ? -1.506 3.260 10.859 1.00 95.38 91 LEU A O 1
ATOM 740 N N . LEU A 1 92 ? -1.840 4.602 12.621 1.00 94.12 92 LEU A N 1
ATOM 741 C CA . LEU A 1 92 ? -1.553 5.848 11.899 1.00 94.12 92 LEU A CA 1
ATOM 742 C C . LEU A 1 92 ? -0.159 5.852 11.257 1.00 94.12 92 LEU A C 1
ATOM 744 O O . LEU A 1 92 ? 0.008 6.357 10.144 1.00 94.12 92 LEU A O 1
ATOM 748 N N . GLU A 1 93 ? 0.835 5.263 11.915 1.00 93.00 93 GLU A N 1
ATOM 749 C CA . GLU A 1 93 ? 2.195 5.164 11.384 1.00 93.00 93 GLU A CA 1
ATOM 750 C C . GLU A 1 93 ? 2.312 4.213 10.185 1.00 93.00 93 GLU A C 1
ATOM 752 O O . GLU A 1 93 ? 3.096 4.492 9.265 1.00 93.00 93 GLU A O 1
ATOM 757 N N . HIS A 1 94 ? 1.504 3.147 10.172 1.00 93.62 94 HIS A N 1
ATOM 758 C CA . HIS A 1 94 ? 1.589 2.033 9.222 1.00 93.62 94 HIS A CA 1
ATOM 759 C C . HIS A 1 94 ? 0.498 2.039 8.138 1.00 93.62 94 HIS A C 1
ATOM 761 O O . HIS A 1 94 ? 0.634 1.331 7.140 1.00 93.62 94 HIS A O 1
ATOM 767 N N . LEU A 1 95 ? -0.536 2.883 8.253 1.00 91.50 95 LEU A N 1
ATOM 768 C CA . LEU A 1 95 ? -1.554 3.084 7.207 1.00 91.50 95 LEU A CA 1
ATOM 769 C C . LEU A 1 95 ? -0.939 3.503 5.864 1.00 91.50 95 LEU A C 1
ATOM 771 O O . LEU A 1 95 ? -1.474 3.178 4.808 1.00 91.50 95 LEU A O 1
ATOM 775 N N . CYS A 1 96 ? 0.192 4.210 5.912 1.00 87.00 96 CYS A N 1
ATOM 776 C CA . CYS A 1 96 ? 0.948 4.678 4.755 1.00 87.00 96 CYS A CA 1
ATOM 777 C C . CYS A 1 96 ? 2.360 4.069 4.753 1.00 87.00 96 CYS A C 1
ATOM 779 O O . CYS A 1 96 ? 3.363 4.789 4.823 1.00 87.00 96 CYS A O 1
ATOM 781 N N . ALA A 1 97 ? 2.438 2.734 4.693 1.00 82.62 97 ALA A N 1
ATOM 782 C CA . ALA A 1 97 ? 3.697 1.985 4.582 1.00 82.62 97 ALA A CA 1
ATOM 783 C C . ALA A 1 97 ? 4.560 2.481 3.404 1.00 82.62 97 ALA A C 1
ATOM 785 O O . ALA A 1 97 ? 4.029 3.049 2.456 1.00 82.62 97 ALA A O 1
ATOM 786 N N . ASP A 1 98 ? 5.875 2.300 3.417 1.00 79.19 98 ASP A N 1
ATOM 787 C CA . ASP A 1 98 ? 6.735 2.757 2.315 1.00 79.19 98 ASP A CA 1
ATOM 788 C C . ASP A 1 98 ? 6.525 1.893 1.045 1.00 79.19 98 ASP A C 1
ATOM 790 O O . ASP A 1 98 ? 6.650 0.672 1.138 1.00 79.19 98 ASP A O 1
ATOM 794 N N . PRO A 1 99 ? 6.186 2.471 -0.127 1.00 76.69 99 PRO A N 1
ATOM 795 C CA . PRO A 1 99 ? 6.084 1.740 -1.392 1.00 76.69 99 PRO A CA 1
ATOM 796 C C . PRO A 1 99 ? 7.441 1.342 -2.002 1.00 76.69 99 PRO A C 1
ATOM 798 O O . PRO A 1 99 ? 7.477 0.900 -3.147 1.00 76.69 99 PRO A O 1
ATOM 801 N N . ALA A 1 100 ? 8.550 1.481 -1.267 1.00 85.00 100 ALA A N 1
ATOM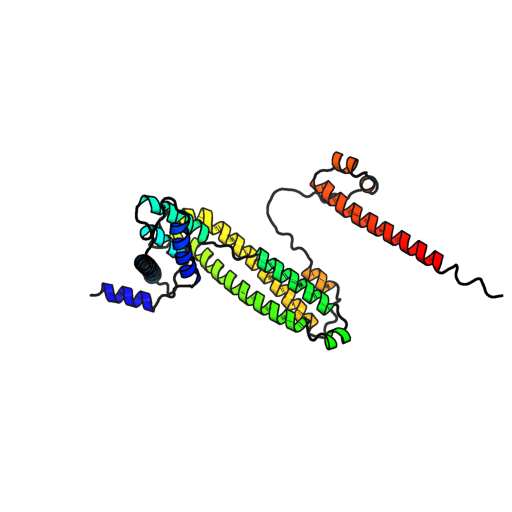 802 C CA . ALA A 1 100 ? 9.893 1.106 -1.710 1.00 85.00 100 ALA A CA 1
ATOM 803 C C . ALA A 1 100 ? 10.337 1.870 -2.976 1.00 85.00 100 ALA A C 1
ATOM 805 O O . ALA A 1 100 ? 10.980 1.324 -3.876 1.00 85.00 100 ALA A O 1
ATOM 806 N N . ILE A 1 101 ? 9.991 3.163 -3.043 1.00 88.94 101 ILE A N 1
ATOM 807 C CA . ILE A 1 101 ? 10.324 4.055 -4.169 1.00 88.94 101 ILE A CA 1
ATOM 808 C C . ILE A 1 101 ? 11.828 4.043 -4.485 1.00 88.94 101 ILE A C 1
ATOM 810 O O . ILE A 1 101 ? 12.159 3.887 -5.660 1.00 88.94 101 ILE A O 1
ATOM 814 N N . PRO A 1 102 ? 12.754 4.129 -3.505 1.00 90.38 102 PRO A N 1
ATOM 815 C CA . PRO A 1 102 ? 14.188 4.095 -3.800 1.00 90.38 102 PRO A CA 1
ATOM 816 C C . PRO A 1 102 ? 14.639 2.789 -4.467 1.00 90.38 102 PRO A C 1
ATOM 818 O O . PRO A 1 102 ? 15.488 2.795 -5.356 1.00 90.38 102 PRO A O 1
ATOM 821 N N . GLN A 1 103 ? 14.059 1.654 -4.071 1.00 92.50 103 GLN A N 1
ATOM 822 C CA . GLN A 1 103 ? 14.364 0.352 -4.659 1.00 92.50 103 GLN A CA 1
ATOM 823 C C . GLN A 1 103 ? 13.855 0.278 -6.103 1.00 92.50 103 GLN A C 1
ATOM 825 O O . GLN A 1 103 ? 14.560 -0.216 -6.981 1.00 92.50 103 GLN A O 1
ATOM 830 N N . LEU A 1 104 ? 12.658 0.808 -6.367 1.00 93.00 104 LEU A N 1
ATOM 831 C CA . LEU A 1 104 ? 12.093 0.894 -7.716 1.00 93.00 104 LEU A CA 1
ATOM 832 C C . LEU A 1 104 ? 12.907 1.833 -8.621 1.00 93.00 104 LEU A C 1
ATOM 834 O O . LEU A 1 104 ? 13.151 1.498 -9.779 1.00 93.00 104 LEU A O 1
ATOM 838 N N . GLN A 1 105 ? 13.376 2.966 -8.088 1.00 92.19 105 GLN A N 1
ATOM 839 C CA . GLN A 1 105 ? 14.287 3.883 -8.783 1.00 92.19 105 GLN A CA 1
ATOM 840 C C . GLN A 1 105 ? 15.596 3.185 -9.156 1.00 92.19 105 GLN A C 1
ATOM 842 O O . GLN A 1 105 ? 16.000 3.222 -10.315 1.00 92.19 105 GLN A O 1
ATOM 847 N N . PHE A 1 106 ? 16.208 2.465 -8.215 1.00 93.06 106 PHE A N 1
ATOM 848 C CA . PHE A 1 106 ? 17.435 1.712 -8.472 1.00 93.06 106 PHE A CA 1
ATOM 849 C C . PHE A 1 106 ? 17.257 0.643 -9.564 1.00 93.06 106 PHE A C 1
ATOM 851 O O . PHE A 1 106 ? 18.116 0.479 -10.433 1.00 93.06 106 PHE A O 1
ATOM 858 N N . LEU A 1 107 ? 16.126 -0.074 -9.560 1.00 93.81 107 LEU A N 1
ATOM 859 C CA . LEU A 1 107 ? 15.804 -1.032 -10.621 1.00 93.81 107 LEU A CA 1
ATOM 860 C C . LEU A 1 107 ? 15.680 -0.341 -11.984 1.00 93.81 107 LEU A C 1
ATOM 862 O O . LEU A 1 107 ? 16.232 -0.834 -12.968 1.00 93.81 107 LEU A O 1
ATOM 8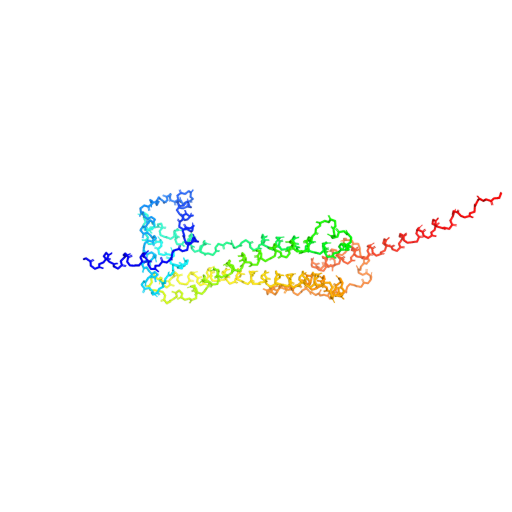66 N N . LEU A 1 108 ? 15.004 0.810 -12.039 1.00 93.25 108 LEU A N 1
ATOM 867 C CA . LEU A 1 108 ? 14.875 1.595 -13.263 1.00 93.25 108 LEU A CA 1
ATOM 868 C C . LEU A 1 108 ? 16.237 2.083 -13.773 1.00 93.25 108 LEU A C 1
ATOM 870 O O . LEU A 1 108 ? 16.517 1.941 -14.958 1.00 93.25 108 LEU A O 1
ATOM 874 N N . GLU A 1 109 ? 17.110 2.592 -12.904 1.00 92.19 109 GLU A N 1
ATOM 875 C CA . GLU A 1 109 ? 18.476 2.997 -13.269 1.00 92.19 109 GLU A CA 1
ATOM 876 C C . GLU A 1 109 ? 19.278 1.829 -13.866 1.00 92.19 109 GLU A C 1
ATOM 878 O O . GLU A 1 109 ? 19.950 1.981 -14.892 1.00 92.19 109 GLU A O 1
ATOM 883 N N . GLY A 1 110 ? 19.158 0.636 -13.276 1.00 92.56 110 GLY A N 1
ATOM 884 C CA . GLY A 1 110 ? 19.766 -0.584 -13.804 1.00 92.56 110 GLY A CA 1
ATOM 885 C C . GLY A 1 110 ? 19.242 -0.961 -15.195 1.00 92.56 110 GLY A C 1
ATOM 886 O O . GLY A 1 110 ? 20.031 -1.308 -16.081 1.00 92.56 110 GLY A O 1
ATOM 887 N N . LEU A 1 111 ? 17.928 -0.855 -15.418 1.00 91.00 111 LEU A N 1
ATOM 888 C CA . LEU A 1 111 ? 17.308 -1.087 -16.729 1.00 91.00 111 LEU A CA 1
ATOM 889 C C . LEU A 1 111 ? 17.739 -0.040 -17.757 1.00 91.00 111 LEU A C 1
ATOM 891 O O . LEU A 1 111 ? 18.066 -0.402 -18.885 1.00 91.00 111 LEU A O 1
ATOM 895 N N . THR A 1 112 ? 17.831 1.229 -17.365 1.00 89.81 112 THR A N 1
ATOM 896 C CA . THR A 1 112 ? 18.330 2.322 -18.208 1.00 89.81 112 THR A CA 1
ATOM 897 C C . THR A 1 112 ? 19.763 2.068 -18.671 1.00 89.81 112 THR A C 1
ATOM 899 O O . THR A 1 112 ? 20.076 2.215 -19.857 1.00 89.81 112 THR A O 1
ATOM 902 N N . ALA A 1 113 ? 20.646 1.648 -17.761 1.00 88.12 113 ALA A N 1
ATOM 903 C CA . ALA A 1 113 ? 22.035 1.335 -18.090 1.00 88.12 113 ALA A CA 1
ATOM 904 C C . ALA A 1 113 ? 22.137 0.147 -19.061 1.00 88.12 113 ALA A C 1
ATOM 906 O O . ALA A 1 113 ? 22.919 0.184 -20.018 1.00 88.12 113 ALA A O 1
ATOM 907 N N . ARG A 1 114 ? 21.316 -0.891 -18.852 1.00 88.81 114 ARG A N 1
ATOM 908 C CA . ARG A 1 114 ? 21.223 -2.051 -19.751 1.00 88.81 114 ARG A CA 1
ATOM 909 C C . ARG A 1 114 ? 20.681 -1.664 -21.126 1.00 88.81 114 ARG A C 1
ATOM 911 O O . ARG A 1 114 ? 21.316 -2.004 -22.121 1.00 88.81 114 ARG A O 1
ATOM 918 N N . ALA A 1 115 ? 19.587 -0.902 -21.185 1.00 85.94 115 ALA A N 1
ATOM 919 C CA . ALA A 1 115 ? 19.008 -0.393 -22.429 1.00 85.94 115 ALA A CA 1
ATOM 920 C C . ALA A 1 115 ? 20.042 0.411 -23.224 1.00 85.94 115 ALA A C 1
ATOM 922 O O . ALA A 1 115 ? 20.290 0.129 -24.393 1.00 85.94 115 ALA A O 1
ATOM 923 N N . SER A 1 116 ? 20.716 1.355 -22.563 1.00 83.75 116 SER A N 1
ATOM 924 C CA . SER A 1 116 ? 21.753 2.188 -23.176 1.00 83.75 116 SER A CA 1
ATOM 925 C C . SER A 1 116 ? 22.881 1.338 -23.761 1.00 83.75 116 SER A C 1
ATOM 927 O O . SER A 1 116 ? 23.284 1.540 -24.904 1.00 83.75 116 SER A O 1
ATOM 929 N N . LYS A 1 117 ? 23.371 0.337 -23.019 1.00 84.00 117 LYS A N 1
ATOM 930 C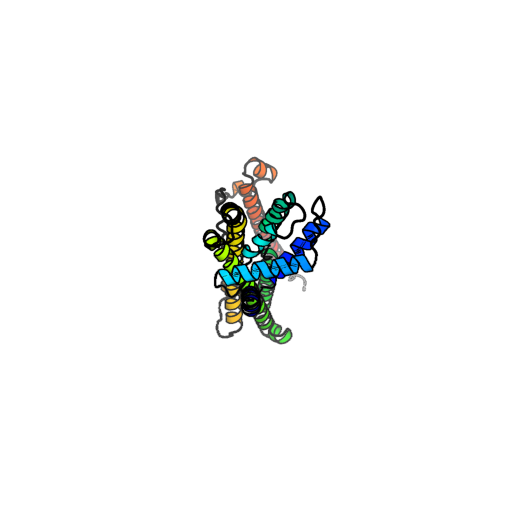 CA . LYS A 1 117 ? 24.419 -0.567 -23.508 1.00 84.00 117 LYS A CA 1
ATOM 931 C C . LYS A 1 117 ? 23.949 -1.391 -24.710 1.00 84.00 117 LYS A C 1
ATOM 933 O O . LYS A 1 117 ? 24.693 -1.483 -25.682 1.00 84.00 117 LYS A O 1
ATOM 938 N N . ALA A 1 118 ? 22.744 -1.956 -24.666 1.00 81.69 118 ALA A N 1
ATOM 939 C CA . ALA A 1 118 ? 22.186 -2.774 -25.745 1.00 81.69 118 ALA A CA 1
ATOM 940 C C . ALA A 1 118 ? 21.963 -1.958 -27.034 1.00 81.69 118 ALA A C 1
ATOM 942 O O . ALA A 1 118 ? 22.327 -2.386 -28.131 1.00 81.69 118 ALA A O 1
ATOM 943 N N . VAL A 1 119 ? 21.476 -0.720 -26.904 1.00 77.31 119 VAL A N 1
ATOM 944 C CA . VAL A 1 119 ? 21.353 0.229 -28.023 1.00 77.31 119 VAL A CA 1
ATOM 945 C C . VAL A 1 119 ? 22.730 0.610 -28.578 1.00 77.31 119 VAL A C 1
ATOM 947 O O . VAL A 1 119 ? 22.895 0.786 -29.789 1.00 77.31 119 VAL A O 1
ATOM 950 N N . LEU A 1 120 ? 23.754 0.702 -27.724 1.00 75.75 120 LEU A N 1
ATOM 951 C CA . LEU A 1 120 ? 25.112 1.021 -28.156 1.00 75.75 120 LEU A CA 1
ATOM 952 C C . LEU A 1 120 ? 25.805 -0.099 -28.952 1.00 75.75 120 LEU A C 1
ATOM 954 O O . LEU A 1 120 ? 26.660 0.237 -29.776 1.00 75.75 120 LEU A O 1
ATOM 958 N N . GLN A 1 121 ? 25.420 -1.366 -28.776 1.00 76.19 121 GLN A N 1
ATOM 959 C CA . GLN A 1 121 ? 26.004 -2.515 -29.484 1.00 76.19 121 GLN A CA 1
ATOM 960 C C . GLN A 1 121 ? 25.775 -2.457 -31.005 1.00 76.19 121 GLN A C 1
ATOM 962 O O . GLN A 1 121 ? 24.766 -1.920 -31.475 1.00 76.19 121 GLN A O 1
ATOM 967 N N . SER A 1 122 ? 26.719 -3.010 -31.779 1.00 65.31 122 SER A N 1
ATOM 968 C CA . SER A 1 122 ? 26.587 -3.134 -33.238 1.00 65.31 122 SER A CA 1
ATOM 969 C C . SER A 1 122 ? 25.530 -4.178 -33.619 1.00 65.31 122 SER A C 1
ATOM 971 O O . SER A 1 122 ? 25.244 -5.090 -32.844 1.00 65.31 122 SER A O 1
ATOM 973 N N . ALA A 1 123 ? 24.965 -4.081 -34.827 1.00 66.75 123 ALA A N 1
ATOM 974 C CA . ALA A 1 123 ? 23.958 -5.033 -35.314 1.00 66.75 123 ALA A CA 1
ATOM 975 C C . ALA A 1 123 ? 24.449 -6.498 -35.261 1.00 66.75 123 ALA A C 1
ATOM 977 O O . ALA A 1 123 ? 23.708 -7.389 -34.855 1.00 66.75 123 ALA A O 1
ATOM 978 N N . GLU A 1 124 ? 25.731 -6.737 -35.559 1.00 62.28 124 GLU A N 1
ATOM 979 C CA . GLU A 1 124 ? 26.363 -8.061 -35.455 1.00 62.28 124 GLU A CA 1
ATOM 980 C C . GLU A 1 124 ? 26.478 -8.569 -34.008 1.00 62.28 124 GLU A C 1
ATOM 982 O O . GLU A 1 124 ? 26.364 -9.767 -33.758 1.00 62.28 124 GLU A O 1
ATOM 987 N N . GLN A 1 125 ? 26.702 -7.672 -33.043 1.00 65.38 125 GLN A N 1
ATOM 988 C CA . GLN A 1 125 ? 26.749 -8.015 -31.619 1.00 65.38 125 GLN A CA 1
ATOM 989 C C . GLN A 1 125 ? 25.348 -8.305 -31.068 1.00 65.38 125 GLN A C 1
ATOM 991 O O . GLN A 1 125 ? 25.189 -9.268 -30.320 1.00 65.38 125 GLN A O 1
ATOM 996 N N . ARG A 1 126 ? 24.327 -7.560 -31.512 1.00 66.50 126 ARG A N 1
ATOM 997 C CA . ARG A 1 126 ? 22.918 -7.826 -31.168 1.00 66.50 126 ARG A CA 1
ATOM 998 C C . ARG A 1 126 ? 22.449 -9.183 -31.695 1.00 66.50 126 ARG A C 1
ATOM 1000 O O . ARG A 1 126 ? 21.815 -9.938 -30.970 1.00 66.50 126 ARG A O 1
ATOM 1007 N N . ALA A 1 127 ? 22.842 -9.549 -32.916 1.00 63.06 127 ALA A N 1
ATOM 1008 C CA . ALA A 1 127 ? 22.525 -10.863 -33.477 1.00 63.06 127 ALA A CA 1
ATOM 1009 C C . ALA A 1 127 ? 23.162 -12.031 -32.691 1.00 63.06 127 ALA A C 1
ATOM 1011 O O . ALA A 1 127 ? 22.618 -13.133 -32.686 1.00 63.06 127 ALA A O 1
ATOM 1012 N N . ARG A 1 128 ? 24.299 -11.805 -32.010 1.00 61.34 128 ARG A N 1
ATOM 1013 C CA . ARG A 1 128 ? 25.008 -12.826 -31.210 1.00 61.34 128 ARG A CA 1
ATOM 1014 C C . ARG A 1 128 ? 24.527 -12.928 -29.761 1.00 61.34 128 ARG A C 1
ATOM 1016 O O . ARG A 1 128 ? 24.544 -14.025 -29.214 1.00 61.34 128 ARG A O 1
ATOM 1023 N N . HIS A 1 129 ? 24.135 -11.816 -29.140 1.00 60.75 129 HIS A N 1
ATOM 1024 C CA . HIS A 1 129 ? 23.699 -11.775 -27.735 1.00 60.75 129 HIS A CA 1
ATOM 1025 C C . HIS A 1 129 ? 22.179 -11.921 -27.547 1.00 60.75 129 HIS A C 1
ATOM 1027 O O . HIS A 1 129 ? 21.706 -11.985 -26.414 1.00 60.75 129 HIS A O 1
ATOM 1033 N N . GLY A 1 130 ? 21.426 -12.053 -28.642 1.00 65.31 130 GLY A N 1
ATOM 1034 C CA . GLY A 1 130 ? 19.967 -12.015 -28.620 1.00 65.31 130 GLY A CA 1
ATOM 1035 C C . GLY A 1 130 ? 19.452 -10.578 -28.537 1.00 65.31 130 GLY A C 1
ATOM 1036 O O . GLY A 1 130 ? 20.216 -9.635 -28.324 1.00 65.31 130 GLY A O 1
ATOM 1037 N N . ASP A 1 131 ? 18.144 -10.400 -28.723 1.00 76.69 131 ASP A N 1
ATOM 1038 C CA . ASP A 1 131 ? 17.517 -9.079 -28.658 1.00 76.69 131 ASP A CA 1
ATOM 1039 C C . ASP A 1 131 ? 17.401 -8.601 -27.196 1.00 76.69 131 ASP A C 1
ATOM 1041 O O . ASP A 1 131 ? 16.337 -8.620 -26.573 1.00 76.69 131 ASP A O 1
ATOM 1045 N N . GLU A 1 132 ? 18.538 -8.196 -26.617 1.00 81.88 132 GLU A N 1
ATOM 1046 C CA . GLU A 1 132 ? 18.620 -7.609 -25.273 1.00 81.88 132 GLU A CA 1
ATOM 1047 C C . GLU A 1 132 ? 17.701 -6.381 -25.139 1.00 81.88 132 GLU A C 1
ATOM 1049 O O . GLU A 1 132 ? 17.215 -6.090 -24.047 1.00 81.88 132 GLU A O 1
ATOM 1054 N N . VAL A 1 133 ? 17.434 -5.672 -26.243 1.00 81.00 133 VAL A N 1
ATOM 1055 C CA . VAL A 1 133 ? 16.553 -4.499 -26.273 1.00 81.00 133 VAL A CA 1
ATOM 1056 C C . VAL A 1 133 ? 15.094 -4.925 -26.076 1.00 81.00 133 VAL A C 1
ATOM 1058 O O . VAL A 1 133 ? 14.390 -4.309 -25.276 1.00 81.00 133 VAL A O 1
ATOM 1061 N N . ALA A 1 134 ? 14.643 -5.999 -26.733 1.00 83.56 134 ALA A N 1
ATOM 1062 C CA . ALA A 1 134 ? 13.338 -6.615 -26.469 1.00 83.56 134 ALA A CA 1
ATOM 1063 C C . ALA A 1 134 ? 13.197 -7.115 -25.029 1.00 83.56 134 ALA A C 1
ATOM 1065 O O . ALA A 1 134 ? 12.202 -6.799 -24.376 1.00 83.56 134 ALA A O 1
ATOM 1066 N N . ALA A 1 135 ? 14.214 -7.796 -24.494 1.00 88.56 135 ALA A N 1
ATOM 1067 C CA . ALA A 1 135 ? 14.182 -8.280 -23.114 1.00 88.56 135 ALA A CA 1
ATOM 1068 C C . ALA A 1 135 ? 14.029 -7.136 -22.093 1.00 88.56 135 ALA A C 1
ATOM 1070 O O . ALA A 1 135 ? 13.227 -7.231 -21.163 1.00 88.56 135 ALA A O 1
ATOM 1071 N N . VAL A 1 136 ? 14.753 -6.025 -22.282 1.00 88.94 136 VAL A N 1
ATOM 1072 C CA . VAL A 1 136 ? 14.600 -4.835 -21.428 1.00 88.94 136 VAL A CA 1
ATOM 1073 C C . VAL A 1 136 ? 13.211 -4.207 -21.589 1.00 88.94 136 VAL A C 1
ATOM 1075 O O . VAL A 1 136 ? 12.630 -3.776 -20.596 1.00 88.94 136 VAL A O 1
ATOM 1078 N N . GLY A 1 137 ? 12.646 -4.200 -22.800 1.00 88.38 137 GLY A N 1
ATOM 1079 C CA . GLY A 1 137 ? 11.267 -3.764 -23.039 1.00 88.38 137 GLY A CA 1
ATOM 1080 C C . GLY A 1 137 ? 10.238 -4.551 -22.217 1.00 88.38 137 GLY A C 1
ATOM 1081 O O . GLY A 1 137 ? 9.396 -3.950 -21.549 1.00 88.38 137 GLY A O 1
ATOM 1082 N N . ASP A 1 138 ? 10.349 -5.880 -22.191 1.00 90.69 138 ASP A N 1
ATOM 1083 C CA . ASP A 1 138 ? 9.461 -6.746 -21.403 1.00 90.69 138 ASP A CA 1
ATOM 1084 C C . ASP A 1 138 ? 9.617 -6.525 -19.891 1.00 90.69 138 ASP A C 1
ATOM 1086 O O . ASP A 1 138 ? 8.636 -6.538 -19.140 1.00 90.69 138 ASP A O 1
ATOM 1090 N N . GLU A 1 139 ? 10.850 -6.327 -19.417 1.00 93.81 139 GLU A N 1
ATOM 1091 C CA . GLU A 1 139 ? 11.128 -6.005 -18.013 1.00 93.81 139 GLU A CA 1
ATOM 1092 C C . GLU A 1 139 ? 10.540 -4.641 -17.611 1.00 93.81 139 GLU A C 1
ATOM 1094 O O . GLU A 1 139 ? 9.968 -4.518 -16.524 1.00 93.81 139 GLU A O 1
ATOM 1099 N N . LEU A 1 140 ? 10.602 -3.639 -18.493 1.00 93.06 140 LEU A N 1
ATOM 1100 C CA . LEU A 1 140 ? 10.003 -2.321 -18.262 1.00 93.06 140 LEU A CA 1
ATOM 1101 C C . LEU A 1 140 ? 8.479 -2.374 -18.194 1.00 93.06 140 LEU A C 1
ATOM 1103 O O . LEU A 1 140 ? 7.890 -1.701 -17.350 1.00 93.06 140 LEU A O 1
ATOM 1107 N N . GLU A 1 141 ? 7.826 -3.184 -19.029 1.00 93.19 141 GLU A N 1
ATOM 1108 C CA . GLU A 1 141 ? 6.368 -3.327 -18.987 1.00 93.19 141 GLU A CA 1
ATOM 1109 C C . GLU A 1 141 ? 5.916 -4.017 -17.685 1.00 93.19 141 GLU A C 1
ATOM 1111 O O . GLU A 1 141 ? 4.941 -3.594 -17.060 1.00 93.19 141 GLU A O 1
ATOM 1116 N N . LYS A 1 142 ? 6.674 -5.016 -17.205 1.00 94.38 142 LYS A N 1
ATOM 1117 C CA . LYS A 1 142 ? 6.441 -5.642 -15.889 1.00 94.38 142 LYS A CA 1
ATOM 1118 C C . LYS A 1 142 ? 6.618 -4.641 -14.750 1.00 94.38 142 LYS A C 1
ATOM 1120 O O . LYS A 1 142 ? 5.771 -4.580 -13.858 1.00 94.38 142 LYS A O 1
ATOM 1125 N N . LEU A 1 143 ? 7.688 -3.842 -14.787 1.00 94.31 143 LEU A N 1
ATOM 1126 C CA . LEU A 1 143 ? 7.934 -2.804 -13.787 1.00 94.31 143 LEU A CA 1
ATOM 1127 C C . LEU A 1 143 ? 6.816 -1.755 -13.804 1.00 94.31 143 LEU A C 1
ATOM 1129 O O . LEU A 1 143 ? 6.274 -1.423 -12.754 1.00 94.31 143 LEU A O 1
ATOM 1133 N N . ARG A 1 144 ? 6.400 -1.294 -14.988 1.00 95.12 144 ARG A N 1
ATOM 1134 C CA . ARG A 1 144 ? 5.277 -0.365 -15.158 1.00 95.12 144 ARG A CA 1
ATOM 1135 C C . ARG A 1 144 ? 3.991 -0.910 -14.546 1.00 95.12 144 ARG A C 1
ATOM 1137 O O . ARG A 1 144 ? 3.307 -0.178 -13.834 1.00 95.12 144 ARG A O 1
ATOM 1144 N N . ALA A 1 145 ? 3.660 -2.174 -14.814 1.00 94.12 145 ALA A N 1
ATOM 1145 C CA . ALA A 1 145 ? 2.470 -2.812 -14.262 1.00 94.12 145 ALA A CA 1
ATOM 1146 C C . ALA A 1 145 ? 2.522 -2.859 -12.726 1.00 94.12 145 ALA A C 1
ATOM 1148 O O . ALA A 1 145 ? 1.553 -2.475 -12.074 1.00 94.12 145 ALA A O 1
ATOM 1149 N N . ALA A 1 146 ? 3.663 -3.248 -12.148 1.00 92.38 146 ALA A N 1
ATOM 1150 C CA . ALA A 1 146 ? 3.848 -3.293 -10.698 1.00 92.38 146 ALA A CA 1
ATOM 1151 C C . ALA A 1 146 ? 3.716 -1.902 -10.048 1.00 92.38 146 ALA A C 1
ATOM 1153 O O . ALA A 1 146 ? 2.936 -1.729 -9.111 1.00 92.38 146 ALA A O 1
ATOM 1154 N N . VAL A 1 147 ? 4.406 -0.889 -10.587 1.00 94.25 147 VAL A N 1
ATOM 1155 C CA . VAL A 1 147 ? 4.324 0.494 -10.082 1.00 94.25 147 VAL A CA 1
ATOM 1156 C C . VAL A 1 147 ? 2.911 1.066 -10.261 1.00 94.25 147 VAL A C 1
ATOM 1158 O O . VAL A 1 147 ? 2.424 1.787 -9.394 1.00 94.25 147 VAL A O 1
ATOM 1161 N N . GLY A 1 148 ? 2.212 0.716 -11.345 1.00 94.06 148 GLY A N 1
ATOM 1162 C CA . GLY A 1 148 ? 0.830 1.137 -11.587 1.00 94.06 148 GLY A CA 1
ATOM 1163 C C . GLY A 1 148 ? -0.166 0.574 -10.567 1.00 94.06 148 GLY A C 1
ATOM 1164 O O . GLY A 1 148 ? -1.071 1.293 -10.128 1.00 94.06 148 GLY A O 1
ATOM 1165 N N . VAL A 1 149 ? 0.013 -0.683 -10.147 1.00 91.19 149 VAL A N 1
ATOM 1166 C CA . VAL A 1 149 ? -0.786 -1.296 -9.071 1.00 91.19 149 VAL A CA 1
ATOM 1167 C C . VAL A 1 149 ? -0.552 -0.563 -7.749 1.00 91.19 149 VAL A C 1
ATOM 1169 O O . VAL A 1 149 ? -1.521 -0.145 -7.109 1.00 91.19 149 VAL A O 1
ATOM 1172 N N . GLU A 1 150 ? 0.710 -0.321 -7.384 1.00 90.75 150 GLU A N 1
ATOM 1173 C CA . GLU A 1 150 ? 1.056 0.432 -6.172 1.00 90.75 150 GLU A CA 1
ATOM 1174 C C . GLU A 1 150 ? 0.480 1.851 -6.199 1.00 90.75 150 GLU A C 1
ATOM 1176 O O . GLU A 1 150 ? -0.186 2.268 -5.250 1.00 90.75 150 GLU A O 1
ATOM 1181 N N . TRP A 1 151 ? 0.639 2.579 -7.308 1.00 93.56 151 TRP A N 1
ATOM 1182 C CA . TRP A 1 151 ? 0.083 3.926 -7.462 1.00 93.56 151 TRP A CA 1
ATOM 1183 C C . TRP A 1 151 ? -1.439 3.939 -7.295 1.00 93.56 151 TRP A C 1
ATOM 1185 O O . TRP A 1 151 ? -1.980 4.792 -6.592 1.00 93.56 151 TRP A O 1
ATOM 1195 N N . THR A 1 152 ? -2.139 2.961 -7.877 1.00 91.38 152 THR A N 1
ATOM 1196 C CA . THR A 1 152 ? -3.601 2.847 -7.758 1.00 91.38 152 THR A CA 1
ATOM 1197 C C . THR A 1 152 ? -4.019 2.610 -6.307 1.00 91.38 152 THR A C 1
ATOM 1199 O O . THR A 1 152 ? -4.945 3.259 -5.814 1.00 91.38 152 THR A O 1
ATOM 1202 N N . SER A 1 153 ? -3.307 1.728 -5.602 1.00 88.06 153 SER A N 1
ATOM 1203 C CA . SER A 1 153 ? -3.528 1.455 -4.179 1.00 88.06 153 SER A CA 1
ATOM 1204 C C . SER A 1 153 ? -3.304 2.709 -3.320 1.00 88.06 153 SER A C 1
ATOM 1206 O O . SER A 1 153 ? -4.161 3.086 -2.515 1.00 88.06 153 SER A O 1
ATOM 1208 N N . ARG A 1 154 ? -2.208 3.448 -3.554 1.00 90.69 154 ARG A N 1
ATOM 1209 C CA . ARG A 1 154 ? -1.904 4.690 -2.817 1.00 90.69 154 ARG A CA 1
ATOM 1210 C C . ARG A 1 154 ? -2.867 5.818 -3.130 1.00 90.69 154 ARG A C 1
ATOM 1212 O O . ARG A 1 154 ? -3.212 6.593 -2.239 1.00 90.69 154 ARG A O 1
ATOM 1219 N N . ARG A 1 155 ? -3.359 5.885 -4.364 1.00 92.81 155 ARG A N 1
ATOM 1220 C CA . ARG A 1 155 ? -4.361 6.872 -4.762 1.00 92.81 155 ARG A CA 1
ATOM 1221 C C . ARG A 1 155 ? -5.681 6.603 -4.060 1.00 92.81 155 ARG A C 1
ATOM 1223 O O . ARG A 1 155 ? -6.291 7.540 -3.555 1.00 92.81 155 ARG A O 1
ATOM 1230 N N . ALA A 1 156 ? -6.090 5.338 -3.971 1.00 90.06 156 ALA A N 1
ATOM 1231 C CA . ALA A 1 156 ? -7.267 4.950 -3.204 1.00 90.06 156 ALA A CA 1
ATOM 1232 C C . ALA A 1 156 ? -7.127 5.331 -1.719 1.00 90.06 156 ALA A C 1
ATOM 1234 O O . ALA A 1 156 ? -8.063 5.890 -1.147 1.00 90.06 156 ALA A O 1
ATOM 1235 N N . LEU A 1 157 ? -5.950 5.114 -1.114 1.00 91.31 157 LEU A N 1
ATOM 1236 C CA . LEU A 1 157 ? -5.667 5.560 0.253 1.00 91.31 157 LEU A CA 1
ATOM 1237 C C . LEU A 1 157 ? -5.777 7.088 0.391 1.00 91.31 157 LEU A C 1
ATOM 1239 O O . LEU A 1 157 ? -6.493 7.561 1.271 1.00 91.31 157 LEU A O 1
ATOM 1243 N N . ALA A 1 158 ? -5.124 7.866 -0.474 1.00 92.75 158 ALA A N 1
ATOM 1244 C CA . ALA A 1 158 ? -5.166 9.328 -0.402 1.00 92.75 158 ALA A CA 1
ATOM 1245 C C . ALA A 1 158 ? -6.601 9.872 -0.515 1.00 92.75 158 ALA A C 1
ATOM 1247 O O . ALA A 1 158 ? -7.019 10.683 0.311 1.00 92.75 158 ALA A O 1
ATOM 1248 N N . LEU A 1 159 ? -7.383 9.353 -1.466 1.00 91.81 159 LEU A N 1
ATOM 1249 C CA . L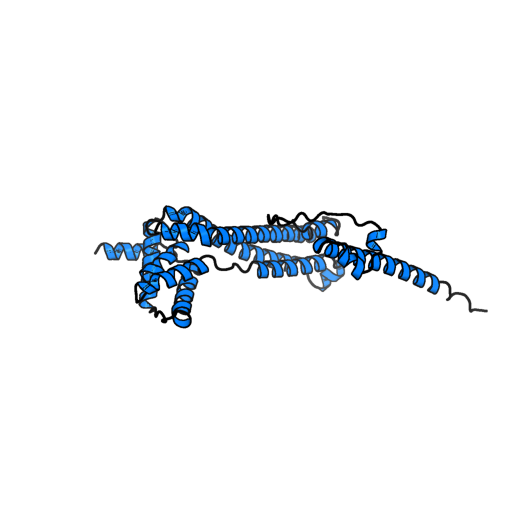EU A 1 159 ? -8.795 9.711 -1.621 1.00 91.81 159 LEU A CA 1
ATOM 1250 C C . LEU A 1 159 ? -9.627 9.313 -0.396 1.00 91.81 159 LEU A C 1
ATOM 1252 O O . LEU A 1 159 ? -10.508 10.065 0.014 1.00 91.81 159 LEU A O 1
ATOM 1256 N N . SER A 1 160 ? -9.337 8.163 0.222 1.00 90.81 160 SER A N 1
ATOM 1257 C CA . SER A 1 160 ? -10.026 7.747 1.449 1.00 90.81 160 SER A CA 1
ATOM 1258 C C . SER A 1 160 ? -9.731 8.671 2.630 1.00 90.81 160 SER A C 1
ATOM 1260 O O . SER A 1 160 ? -10.632 8.977 3.400 1.00 90.81 160 SER A O 1
ATOM 1262 N N . ILE A 1 161 ? -8.505 9.192 2.741 1.00 92.31 161 ILE A N 1
ATOM 1263 C CA . ILE A 1 161 ? -8.139 10.150 3.791 1.00 92.31 161 ILE A CA 1
ATOM 1264 C C . ILE A 1 161 ? -8.880 11.477 3.587 1.00 92.31 161 ILE A C 1
ATOM 1266 O O . ILE A 1 161 ? -9.387 12.057 4.546 1.00 92.31 161 ILE A O 1
ATOM 1270 N N . GLU A 1 162 ? -8.985 11.949 2.344 1.00 90.00 162 GLU A N 1
ATOM 1271 C CA . GLU A 1 162 ? -9.740 13.161 2.001 1.00 90.00 162 GLU A CA 1
ATOM 1272 C C . GLU A 1 162 ? -11.247 12.999 2.237 1.00 90.00 162 GLU A C 1
ATOM 1274 O O . GLU A 1 162 ? -11.914 13.943 2.664 1.00 90.00 162 GLU A O 1
ATOM 1279 N N . ALA A 1 163 ? -11.778 11.793 2.027 1.00 89.75 163 ALA A N 1
ATOM 1280 C CA . ALA A 1 163 ? -13.170 11.458 2.301 1.00 89.75 163 ALA A CA 1
ATOM 1281 C C . ALA A 1 163 ? -13.459 11.152 3.784 1.00 89.75 163 ALA A C 1
ATOM 1283 O O . ALA A 1 163 ? -14.619 11.247 4.183 1.00 89.75 163 ALA A O 1
ATOM 1284 N N . ALA A 1 164 ? -12.438 10.863 4.602 1.00 88.31 164 ALA A N 1
ATOM 1285 C CA . ALA A 1 164 ? -12.566 10.416 5.994 1.00 88.31 164 ALA A CA 1
ATOM 1286 C C . ALA A 1 164 ? -13.505 11.262 6.880 1.00 88.31 164 ALA A C 1
ATOM 1288 O O . ALA A 1 164 ? -14.260 10.682 7.657 1.00 88.31 164 ALA A O 1
ATOM 1289 N N . PRO A 1 165 ? -13.571 12.607 6.767 1.00 86.94 165 PRO A N 1
ATOM 1290 C CA . PRO A 1 165 ? -14.523 13.403 7.551 1.00 86.94 165 PRO A CA 1
ATOM 1291 C C . PRO A 1 165 ? -16.005 13.084 7.289 1.00 86.94 165 PRO A C 1
ATOM 1293 O O . PRO A 1 165 ? -16.863 13.531 8.048 1.00 86.94 165 PRO A O 1
ATOM 1296 N N . ARG A 1 166 ? -16.315 12.368 6.202 1.00 85.12 166 ARG A N 1
ATOM 1297 C CA . ARG A 1 166 ? -17.664 11.918 5.827 1.00 85.12 166 ARG A CA 1
ATOM 1298 C C . ARG A 1 166 ? -17.943 10.476 6.260 1.00 85.12 166 ARG A C 1
ATOM 1300 O O . ARG A 1 166 ? -19.055 9.992 6.047 1.00 85.12 166 ARG A O 1
ATOM 1307 N N . ASP A 1 167 ? -16.961 9.783 6.831 1.00 84.44 167 ASP A N 1
ATOM 1308 C CA . ASP A 1 167 ? -17.129 8.412 7.299 1.00 84.44 167 ASP A CA 1
ATOM 1309 C C . ASP A 1 167 ? -17.898 8.369 8.618 1.00 84.44 167 ASP A C 1
ATOM 1311 O O . ASP A 1 167 ? -17.671 9.160 9.532 1.00 84.44 167 ASP A O 1
ATOM 1315 N N . LEU A 1 168 ? -18.833 7.423 8.711 1.00 80.44 168 LEU A N 1
ATOM 1316 C CA . LEU A 1 168 ? -19.794 7.362 9.816 1.00 80.44 168 LEU A CA 1
ATOM 1317 C C . LEU A 1 168 ? -19.168 6.926 11.150 1.00 80.44 168 LEU A C 1
ATOM 1319 O O . LEU A 1 168 ? -19.756 7.162 12.204 1.00 80.44 168 LEU A O 1
ATOM 1323 N N . TRP A 1 169 ? -18.008 6.268 11.116 1.00 86.62 169 TRP A N 1
ATOM 1324 C CA . TRP A 1 169 ? -17.365 5.667 12.293 1.00 86.62 169 TRP A CA 1
ATOM 1325 C C . TRP A 1 169 ? -16.051 6.329 12.705 1.00 86.62 169 TRP A C 1
ATOM 1327 O O . TRP A 1 169 ? -15.508 5.963 13.745 1.00 86.62 169 TRP A O 1
ATOM 1337 N N . LEU A 1 170 ? -15.516 7.265 11.917 1.00 88.44 170 LEU A N 1
ATOM 1338 C CA . LEU A 1 170 ? -14.278 7.951 12.274 1.00 88.44 170 LEU A CA 1
ATOM 1339 C C . LEU A 1 170 ? -14.579 9.141 13.182 1.00 88.44 170 LEU A C 1
ATOM 1341 O O . LEU A 1 170 ? -15.438 9.978 12.893 1.00 88.44 170 LEU A O 1
ATOM 1345 N N . GLN A 1 171 ? -13.860 9.227 14.300 1.00 88.94 171 GLN A N 1
ATOM 1346 C CA . GLN A 1 171 ? -13.962 10.382 15.182 1.00 88.94 171 GLN A CA 1
ATOM 1347 C C . GLN A 1 171 ? -13.289 11.599 14.538 1.00 88.94 171 GLN A C 1
ATOM 1349 O O . GLN A 1 171 ? -12.353 11.479 13.748 1.00 88.94 171 GLN A O 1
ATOM 1354 N N . ARG A 1 172 ? -13.721 12.812 14.912 1.00 89.81 172 ARG A N 1
ATOM 1355 C CA . ARG A 1 172 ? -13.105 14.055 14.403 1.00 89.81 172 ARG A CA 1
ATOM 1356 C C . ARG A 1 172 ? -11.608 14.141 14.728 1.00 89.81 172 ARG A C 1
ATOM 1358 O O . ARG A 1 172 ? -10.852 14.682 13.924 1.00 89.81 172 ARG A O 1
ATOM 1365 N N . SER A 1 173 ? -11.192 13.604 15.876 1.00 90.06 173 SER A N 1
ATOM 1366 C CA . SER A 1 173 ? -9.785 13.477 16.274 1.00 90.06 173 SER A CA 1
ATOM 1367 C C . SER A 1 173 ? -8.999 12.604 15.299 1.00 90.06 173 SER A C 1
ATOM 1369 O O . SER A 1 173 ? -7.940 13.017 14.833 1.00 90.06 173 SER A O 1
ATOM 1371 N N . ASP A 1 174 ? -9.553 11.453 14.927 1.00 90.88 174 ASP A N 1
ATOM 1372 C CA . ASP A 1 174 ? -8.914 10.488 14.031 1.00 90.88 174 ASP A CA 1
ATOM 1373 C C . ASP A 1 174 ? -8.801 11.062 12.617 1.00 90.88 174 ASP A C 1
ATOM 1375 O O . ASP A 1 174 ? -7.743 10.994 11.993 1.00 90.88 174 ASP A O 1
ATOM 1379 N N . CYS A 1 175 ? -9.856 11.730 12.139 1.00 92.44 175 CYS A N 1
ATOM 1380 C CA . CYS A 1 175 ? -9.835 12.453 10.869 1.00 92.44 175 CYS A CA 1
ATOM 1381 C C . CYS A 1 175 ? -8.754 13.542 10.854 1.00 92.44 175 CYS A C 1
ATOM 1383 O O . CYS A 1 175 ? -8.028 13.676 9.870 1.00 92.44 175 CYS A O 1
ATOM 1385 N N . SER A 1 176 ? -8.611 14.302 11.944 1.00 92.69 176 SER A N 1
ATOM 1386 C CA . SER A 1 176 ? -7.547 15.303 12.066 1.00 92.69 176 SER A CA 1
ATOM 1387 C C . SER A 1 176 ? -6.161 14.654 12.046 1.00 92.69 176 SER A C 1
ATOM 1389 O O . SER A 1 176 ? -5.272 15.136 11.345 1.00 92.69 176 SER A O 1
ATOM 1391 N N . ALA A 1 177 ? -5.974 13.543 12.763 1.00 93.25 177 ALA A N 1
ATOM 1392 C CA . ALA A 1 177 ? -4.708 12.819 12.798 1.00 93.25 177 ALA A CA 1
ATOM 1393 C C . ALA A 1 177 ? -4.332 12.251 11.418 1.00 93.25 177 ALA A C 1
ATOM 1395 O O . ALA A 1 177 ? -3.189 12.400 10.982 1.00 93.25 177 ALA A O 1
ATOM 1396 N N . LEU A 1 178 ? -5.297 11.684 10.688 1.00 94.12 178 LEU A N 1
ATOM 1397 C CA . LEU A 1 178 ? -5.120 11.235 9.305 1.00 94.12 178 LEU A CA 1
ATOM 1398 C C . LEU A 1 178 ? -4.677 12.380 8.388 1.00 94.12 178 LEU A C 1
ATOM 1400 O O . LEU A 1 178 ? -3.709 12.236 7.639 1.00 94.12 178 LEU A O 1
ATOM 1404 N N . GLN A 1 179 ? -5.356 13.524 8.469 1.00 93.31 179 GLN A N 1
ATOM 1405 C CA . GLN A 1 179 ? -5.062 14.693 7.640 1.00 93.31 179 GLN A CA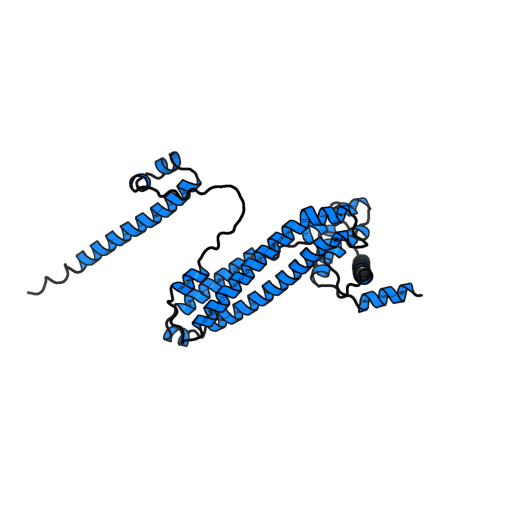 1
ATOM 1406 C C . GLN A 1 179 ? -3.688 15.298 7.942 1.00 93.31 179 GLN A C 1
ATOM 1408 O O . GLN A 1 179 ? -2.981 15.710 7.026 1.00 93.31 179 GLN A O 1
ATOM 1413 N N . GLN A 1 180 ? -3.280 15.327 9.211 1.00 93.88 180 GLN A N 1
ATOM 1414 C CA . GLN A 1 180 ? -2.009 15.927 9.617 1.00 93.88 180 GLN A CA 1
ATOM 1415 C C . GLN A 1 180 ? -0.811 14.996 9.408 1.00 93.88 180 GLN A C 1
ATOM 1417 O O . GLN A 1 180 ? 0.255 15.459 9.012 1.00 93.88 180 GLN A O 1
ATOM 1422 N N . ARG A 1 181 ? -0.962 13.690 9.666 1.00 93.56 181 ARG A N 1
ATOM 1423 C CA . ARG A 1 181 ? 0.169 12.743 9.697 1.00 93.56 181 ARG A CA 1
ATOM 1424 C C . ARG A 1 181 ? 0.265 11.872 8.454 1.00 93.56 181 ARG A C 1
ATOM 1426 O O . ARG A 1 181 ? 1.366 11.607 7.973 1.00 93.56 181 ARG A O 1
ATOM 1433 N N . VAL A 1 182 ? -0.871 11.407 7.938 1.00 93.81 182 VAL A N 1
ATOM 1434 C CA . VAL A 1 182 ? -0.910 10.381 6.885 1.00 93.81 182 VAL A CA 1
ATOM 1435 C C . VAL A 1 182 ? -1.056 11.013 5.503 1.00 93.81 182 VAL A C 1
ATOM 1437 O O . VAL A 1 182 ? -0.348 10.618 4.578 1.00 93.81 182 VAL A O 1
ATOM 1440 N N . ALA A 1 183 ? -1.904 12.037 5.356 1.00 93.62 183 ALA A N 1
ATOM 1441 C CA . ALA A 1 183 ? -2.143 12.686 4.066 1.00 93.62 183 ALA A CA 1
ATOM 1442 C C . ALA A 1 183 ? -0.866 13.250 3.405 1.00 93.62 183 ALA A C 1
ATOM 1444 O O . ALA A 1 183 ? -0.673 12.998 2.213 1.00 93.62 183 ALA A O 1
ATOM 1445 N N . PRO A 1 184 ? 0.048 13.947 4.119 1.00 93.44 184 PRO A N 1
ATOM 1446 C CA . PRO A 1 184 ? 1.272 14.460 3.503 1.00 93.44 184 PRO A CA 1
ATOM 1447 C C . PRO A 1 184 ? 2.181 13.336 2.994 1.00 93.44 184 PRO A C 1
ATOM 1449 O O . PRO A 1 184 ? 2.710 13.422 1.888 1.00 93.44 184 PRO A O 1
ATOM 1452 N N . ARG A 1 185 ? 2.306 12.246 3.766 1.00 93.12 185 ARG A N 1
ATOM 1453 C CA . ARG A 1 185 ? 3.088 11.059 3.385 1.00 93.12 185 ARG A CA 1
ATOM 1454 C C . ARG A 1 185 ? 2.493 10.376 2.155 1.00 93.12 185 ARG A C 1
ATOM 1456 O O . ARG A 1 185 ? 3.228 10.072 1.222 1.00 93.12 185 ARG A O 1
ATOM 1463 N N . ALA A 1 186 ? 1.173 10.194 2.122 1.00 92.19 186 ALA A N 1
ATOM 1464 C CA . ALA A 1 186 ? 0.481 9.587 0.988 1.00 92.19 186 ALA A CA 1
ATOM 1465 C C . ALA A 1 186 ? 0.646 10.421 -0.294 1.00 92.19 186 ALA A C 1
ATOM 1467 O O . ALA A 1 186 ? 0.898 9.864 -1.360 1.00 92.19 186 ALA A O 1
ATOM 1468 N N . ARG A 1 187 ? 0.570 11.756 -0.191 1.00 92.19 187 ARG A N 1
ATOM 1469 C CA . ARG A 1 187 ? 0.804 12.675 -1.318 1.00 92.19 187 ARG A CA 1
ATOM 1470 C C . ARG A 1 187 ? 2.240 12.608 -1.831 1.00 92.19 187 ARG A C 1
ATOM 1472 O O . ARG A 1 187 ? 2.435 12.480 -3.034 1.00 92.19 187 ARG A O 1
ATOM 1479 N N . ALA A 1 188 ? 3.226 12.628 -0.935 1.00 92.38 188 ALA A N 1
ATOM 1480 C CA . ALA A 1 188 ? 4.634 12.506 -1.314 1.00 92.38 188 ALA A CA 1
ATOM 1481 C C . ALA A 1 188 ? 4.927 11.165 -2.013 1.00 92.38 188 ALA A C 1
ATOM 1483 O O . ALA A 1 188 ? 5.604 11.129 -3.037 1.00 92.38 188 ALA A O 1
ATOM 1484 N N . GLN A 1 189 ? 4.366 10.063 -1.504 1.00 92.56 189 GLN A N 1
ATOM 1485 C CA . GLN A 1 189 ? 4.492 8.746 -2.132 1.00 92.56 189 GLN A CA 1
ATOM 1486 C C . GLN A 1 189 ? 3.831 8.690 -3.512 1.00 92.56 189 GLN A C 1
ATOM 1488 O O . GLN A 1 189 ? 4.398 8.116 -4.438 1.00 92.56 189 GLN A O 1
ATOM 1493 N N . LEU A 1 190 ? 2.648 9.293 -3.665 1.00 93.56 190 LEU A N 1
ATOM 1494 C CA . LEU A 1 190 ? 1.964 9.376 -4.955 1.00 93.56 190 LEU A CA 1
ATOM 1495 C C . LEU A 1 190 ? 2.779 10.138 -5.989 1.00 93.56 190 LEU A C 1
ATOM 1497 O O . LEU A 1 190 ? 2.916 9.657 -7.110 1.00 93.56 190 LEU A O 1
ATOM 1501 N N . GLN A 1 191 ? 3.341 11.279 -5.593 1.00 94.00 191 GLN A N 1
ATOM 1502 C CA . GLN A 1 191 ? 4.200 12.069 -6.460 1.00 94.00 191 GLN A CA 1
ATOM 1503 C C . GLN A 1 191 ? 5.432 11.263 -6.896 1.00 94.00 191 GLN A C 1
ATOM 1505 O O . GLN A 1 191 ? 5.706 11.169 -8.088 1.00 94.00 191 GLN A O 1
ATOM 1510 N N . GLY A 1 192 ? 6.128 10.601 -5.965 1.00 93.62 192 GLY A N 1
ATOM 1511 C CA . GLY A 1 192 ? 7.299 9.788 -6.311 1.00 93.62 192 GLY A CA 1
ATOM 1512 C C . GLY A 1 192 ? 6.972 8.592 -7.219 1.00 93.62 192 GLY A C 1
ATOM 1513 O O . GLY A 1 192 ? 7.737 8.274 -8.129 1.00 93.62 192 GLY A O 1
ATOM 1514 N N . LEU A 1 193 ? 5.816 7.945 -7.026 1.00 94.62 193 LEU A N 1
ATOM 1515 C CA . LEU A 1 193 ? 5.342 6.874 -7.912 1.00 94.62 193 LEU A CA 1
ATOM 1516 C C . LEU A 1 193 ? 4.942 7.400 -9.300 1.00 94.62 193 LEU A C 1
ATOM 1518 O O . LEU A 1 193 ? 5.165 6.721 -10.301 1.00 94.62 193 LEU A O 1
ATOM 1522 N N . GLU A 1 194 ? 4.369 8.599 -9.381 1.00 95.00 194 GLU A N 1
ATOM 1523 C CA . GLU A 1 194 ? 4.024 9.252 -10.646 1.00 95.00 194 GLU A CA 1
ATOM 1524 C C . GLU A 1 194 ? 5.278 9.633 -11.443 1.00 95.00 194 GLU A C 1
ATOM 1526 O O . GLU A 1 194 ? 5.375 9.314 -12.628 1.00 95.00 194 GLU A O 1
ATOM 1531 N N . GLU A 1 195 ? 6.277 10.222 -10.785 1.00 94.50 195 GLU A N 1
ATOM 1532 C CA . GLU A 1 195 ? 7.583 10.521 -11.382 1.00 94.50 195 GLU A CA 1
ATOM 1533 C C . GLU A 1 195 ? 8.259 9.247 -11.920 1.00 94.50 195 GLU A C 1
ATOM 1535 O O . GLU A 1 195 ? 8.771 9.229 -13.046 1.00 94.50 195 GLU A O 1
ATOM 1540 N N . LEU A 1 196 ? 8.199 8.149 -11.161 1.00 94.38 196 LEU A N 1
ATOM 1541 C CA . LEU A 1 196 ? 8.669 6.835 -11.600 1.00 94.38 196 LEU A CA 1
ATOM 1542 C C . LEU A 1 196 ? 7.923 6.319 -12.836 1.00 94.38 196 LEU A C 1
ATOM 1544 O O . LEU A 1 196 ? 8.565 5.896 -13.796 1.00 94.38 196 LEU A O 1
ATOM 1548 N N . LEU A 1 197 ? 6.587 6.366 -12.847 1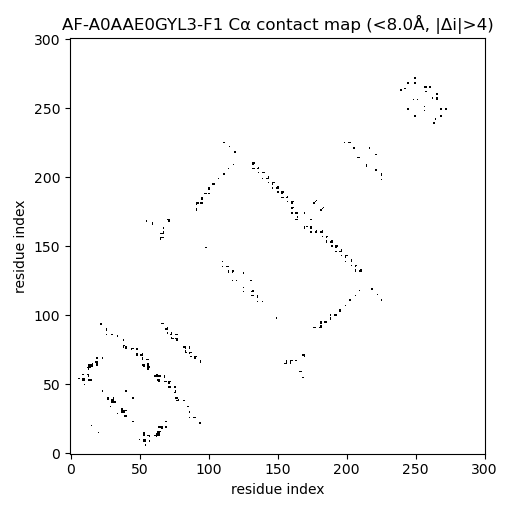.00 94.94 197 LEU A N 1
ATOM 1549 C CA . LEU A 1 197 ? 5.782 5.928 -13.993 1.00 94.94 197 LEU A CA 1
ATOM 1550 C C . LEU A 1 197 ? 6.090 6.734 -15.254 1.00 94.94 197 LEU A C 1
ATOM 1552 O O . LEU A 1 197 ? 6.198 6.153 -16.335 1.00 94.94 197 LEU A O 1
ATOM 1556 N N . ILE A 1 198 ? 6.267 8.050 -15.121 1.00 93.19 198 ILE A N 1
ATOM 1557 C CA . ILE A 1 198 ? 6.681 8.923 -16.223 1.00 93.19 198 ILE A CA 1
ATOM 1558 C C . ILE A 1 198 ? 8.054 8.491 -16.746 1.00 93.19 198 ILE A C 1
ATOM 1560 O O . ILE A 1 198 ? 8.243 8.374 -17.955 1.00 93.19 198 ILE A O 1
ATOM 1564 N N . SER A 1 199 ? 9.000 8.214 -15.850 1.00 93.38 199 SER A N 1
ATOM 1565 C CA . SER A 1 199 ? 10.370 7.832 -16.211 1.00 93.38 199 SER A CA 1
ATOM 1566 C C . SER A 1 199 ? 10.419 6.466 -16.909 1.00 93.38 199 SER A C 1
ATOM 1568 O O . SER A 1 199 ? 11.063 6.323 -17.949 1.00 93.38 199 SER A O 1
ATOM 1570 N N . ILE A 1 200 ? 9.662 5.486 -16.400 1.00 93.38 200 ILE A N 1
ATOM 1571 C CA . ILE A 1 200 ? 9.474 4.175 -17.036 1.00 93.38 200 ILE A CA 1
ATOM 1572 C C . ILE A 1 200 ? 8.851 4.350 -18.423 1.00 93.38 200 ILE A C 1
ATOM 1574 O O . ILE A 1 200 ? 9.350 3.785 -19.391 1.00 93.38 200 ILE A O 1
ATOM 1578 N N . GLN A 1 201 ? 7.795 5.159 -18.550 1.00 93.00 201 GLN A N 1
ATOM 1579 C CA . GLN A 1 201 ? 7.128 5.392 -19.830 1.00 93.00 201 GLN A CA 1
ATOM 1580 C C . GLN A 1 201 ? 8.066 6.034 -20.861 1.00 93.00 201 GLN A C 1
ATOM 1582 O O . GLN A 1 201 ? 8.068 5.610 -22.018 1.00 93.00 201 GLN A O 1
ATOM 1587 N N . SER A 1 202 ? 8.871 7.019 -20.455 1.00 90.31 202 SER A N 1
ATOM 1588 C CA . SER A 1 202 ? 9.870 7.656 -21.319 1.00 90.31 202 SER A CA 1
ATOM 1589 C C . SER A 1 202 ? 10.885 6.642 -21.844 1.00 90.31 202 SER A C 1
ATOM 1591 O O . SER A 1 202 ? 11.135 6.587 -23.050 1.00 90.31 202 SER A O 1
ATOM 1593 N N . LEU A 1 203 ? 11.412 5.780 -20.968 1.00 89.25 203 LEU A N 1
ATOM 1594 C CA . LEU A 1 203 ? 12.354 4.738 -21.369 1.00 89.25 203 LEU A CA 1
ATOM 1595 C C . LEU A 1 203 ? 11.696 3.681 -22.268 1.00 89.25 203 LEU A C 1
ATOM 1597 O O . LEU A 1 203 ? 12.282 3.288 -23.272 1.00 89.25 203 LEU A O 1
ATOM 1601 N N . THR A 1 204 ? 10.464 3.263 -21.972 1.00 90.12 204 THR A N 1
ATOM 1602 C CA . THR A 1 204 ? 9.707 2.324 -22.812 1.00 90.12 204 THR A CA 1
ATOM 1603 C C . THR A 1 204 ? 9.523 2.863 -24.230 1.00 90.12 204 THR A C 1
ATOM 1605 O O . THR A 1 204 ? 9.694 2.124 -25.200 1.00 90.12 204 THR A O 1
ATOM 1608 N N . VAL A 1 205 ? 9.209 4.154 -24.382 1.00 87.94 205 VAL A N 1
ATOM 1609 C CA . VAL A 1 205 ? 9.109 4.795 -25.703 1.00 87.94 205 VAL A CA 1
ATOM 1610 C C . VAL A 1 205 ? 10.471 4.809 -26.401 1.00 87.94 205 VAL A C 1
ATOM 1612 O O . VAL A 1 205 ? 10.549 4.419 -27.564 1.00 87.94 205 VAL A O 1
ATOM 1615 N N . ALA A 1 206 ? 11.545 5.175 -25.696 1.00 85.12 206 ALA A N 1
ATOM 1616 C CA . ALA A 1 206 ? 12.901 5.185 -26.245 1.00 85.12 206 ALA A CA 1
ATOM 1617 C C . ALA A 1 206 ? 13.349 3.796 -26.737 1.00 85.12 206 ALA A C 1
ATOM 1619 O O . ALA A 1 206 ? 13.878 3.669 -27.842 1.00 85.12 206 ALA A O 1
ATOM 1620 N N . VAL A 1 207 ? 13.076 2.743 -25.961 1.00 84.75 207 VAL A N 1
ATOM 1621 C CA . VAL A 1 207 ? 13.380 1.348 -26.318 1.00 84.75 207 VAL A CA 1
ATOM 1622 C C . VAL A 1 207 ? 12.588 0.916 -27.556 1.00 84.75 207 VAL A C 1
ATOM 1624 O O . VAL A 1 207 ? 13.174 0.377 -28.493 1.00 84.75 207 VAL A O 1
ATOM 1627 N N . ARG A 1 208 ? 11.285 1.222 -27.620 1.00 83.88 208 ARG A N 1
ATOM 1628 C CA . ARG A 1 208 ? 10.437 0.906 -28.785 1.00 83.88 208 ARG A CA 1
ATOM 1629 C C . ARG A 1 208 ? 10.880 1.631 -30.057 1.00 83.88 208 ARG A C 1
ATOM 1631 O O . ARG A 1 208 ? 10.792 1.065 -31.143 1.00 83.88 208 ARG A O 1
ATOM 1638 N N . VAL A 1 209 ? 11.363 2.870 -29.951 1.00 82.12 209 VAL A N 1
ATOM 1639 C CA . VAL A 1 209 ? 11.934 3.594 -31.101 1.00 82.12 209 VAL A CA 1
ATOM 1640 C C . VAL A 1 209 ? 13.205 2.900 -31.592 1.00 82.12 209 VAL A C 1
ATOM 1642 O O . VAL A 1 209 ? 13.342 2.693 -32.790 1.00 82.12 209 VAL A O 1
ATOM 1645 N N . CYS A 1 210 ? 14.089 2.467 -30.687 1.00 74.69 210 CYS A N 1
ATOM 1646 C CA . CYS A 1 210 ? 15.325 1.762 -31.051 1.00 74.69 210 CYS A CA 1
ATOM 1647 C C . CYS A 1 210 ? 15.093 0.392 -31.711 1.00 74.69 210 CYS A C 1
ATOM 1649 O O . CYS A 1 210 ? 15.938 -0.053 -32.485 1.00 74.69 210 CYS A O 1
ATOM 1651 N N . GLN A 1 211 ? 13.987 -0.284 -31.388 1.00 73.38 211 GLN A N 1
ATOM 1652 C CA . GLN A 1 211 ? 13.607 -1.567 -31.995 1.00 73.38 211 GLN A CA 1
ATOM 1653 C C . GLN A 1 211 ? 13.120 -1.413 -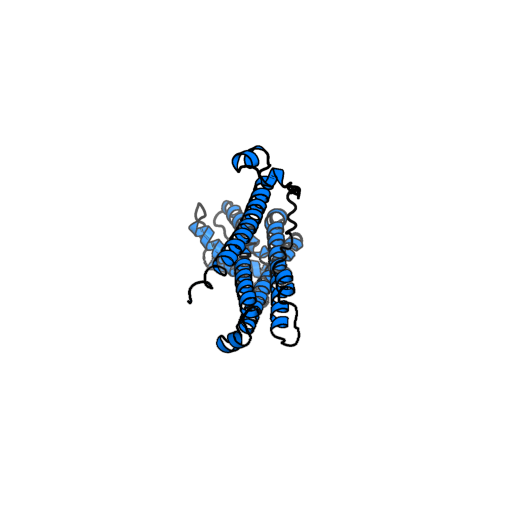33.439 1.00 73.38 211 GLN A C 1
ATOM 1655 O O . GLN A 1 211 ? 13.278 -2.321 -34.249 1.00 73.38 211 GLN A O 1
ATOM 1660 N N . ASN A 1 212 ? 12.533 -0.265 -33.774 1.00 72.31 212 ASN A N 1
ATOM 1661 C CA . ASN A 1 212 ? 12.076 0.016 -35.125 1.00 72.31 212 ASN A CA 1
ATOM 1662 C C . ASN A 1 212 ? 13.254 0.559 -35.949 1.00 72.31 212 ASN A C 1
ATOM 1664 O O . ASN A 1 212 ? 13.541 1.753 -35.924 1.00 72.31 212 ASN A O 1
ATOM 1668 N N . GLU A 1 213 ? 13.917 -0.318 -36.709 1.00 56.19 213 GLU A N 1
ATOM 1669 C CA . GLU A 1 213 ? 15.133 -0.053 -37.510 1.00 56.19 213 GLU A CA 1
ATOM 1670 C C . GLU A 1 213 ? 15.053 1.149 -38.485 1.00 56.19 213 GLU A C 1
ATOM 1672 O O . GLU A 1 213 ? 16.074 1.590 -39.010 1.00 56.19 213 GLU A O 1
ATOM 1677 N N . ASN A 1 214 ? 13.866 1.724 -38.706 1.00 49.25 214 ASN A N 1
ATOM 1678 C CA . ASN A 1 214 ? 13.620 2.814 -39.654 1.00 49.25 214 ASN A CA 1
ATOM 1679 C C . ASN A 1 214 ? 13.814 4.236 -39.103 1.00 49.25 214 ASN A C 1
ATOM 1681 O O . ASN A 1 214 ? 13.703 5.192 -39.871 1.00 49.25 214 ASN A O 1
ATOM 1685 N N . LEU A 1 215 ? 14.107 4.415 -37.813 1.00 49.91 215 LEU A N 1
ATOM 1686 C CA . LEU A 1 215 ? 14.444 5.731 -37.271 1.00 49.91 215 LEU A CA 1
ATOM 1687 C C . LEU A 1 215 ? 15.907 5.773 -36.826 1.00 49.91 215 LEU A C 1
ATOM 1689 O O . LEU A 1 215 ? 16.259 5.392 -35.713 1.00 49.91 215 LEU A O 1
ATOM 1693 N N . GLN A 1 216 ? 16.753 6.321 -37.700 1.00 46.94 216 GLN A N 1
ATOM 1694 C CA . GLN A 1 216 ? 18.081 6.843 -37.366 1.00 46.94 216 GLN A CA 1
ATOM 1695 C C . GLN A 1 216 ? 17.929 8.083 -36.464 1.00 46.94 216 GLN A C 1
ATOM 1697 O O . GLN A 1 216 ? 18.303 9.190 -36.844 1.00 46.94 216 GLN A O 1
ATOM 1702 N N . VAL A 1 217 ? 17.331 7.935 -35.279 1.00 49.62 217 VAL A N 1
ATOM 1703 C CA . VAL A 1 217 ? 17.470 8.965 -34.248 1.00 49.62 217 VAL A CA 1
ATOM 1704 C C . VAL A 1 217 ? 18.919 8.910 -33.801 1.00 49.62 217 VAL A C 1
ATOM 1706 O O . VAL A 1 217 ? 19.439 7.838 -33.473 1.00 49.62 217 VAL A O 1
ATOM 1709 N N . SER A 1 218 ? 19.590 10.060 -33.833 1.00 49.78 218 SER A N 1
ATOM 1710 C CA . SER A 1 218 ? 20.958 10.175 -33.353 1.00 49.78 218 SER A CA 1
ATOM 1711 C C . SER A 1 218 ? 21.033 9.574 -31.952 1.00 49.78 218 SER A C 1
ATOM 1713 O O . SER A 1 218 ? 20.332 9.997 -31.035 1.00 49.78 218 SER A O 1
ATOM 1715 N N . LYS A 1 219 ? 21.907 8.577 -31.793 1.00 51.97 219 LYS A N 1
ATOM 1716 C CA . LYS A 1 219 ? 22.215 7.842 -30.552 1.00 51.97 219 LYS A CA 1
ATOM 1717 C C . LYS A 1 219 ? 22.417 8.748 -29.323 1.00 51.97 219 LYS A C 1
ATOM 1719 O O . LYS A 1 219 ? 22.349 8.273 -28.196 1.00 51.97 219 LYS A O 1
ATOM 1724 N N . VAL A 1 220 ? 22.709 10.027 -29.565 1.00 51.12 220 VAL A N 1
ATOM 1725 C CA . VAL A 1 220 ? 22.969 11.084 -28.585 1.00 51.12 220 VAL A CA 1
ATOM 1726 C C . VAL A 1 220 ? 21.672 11.728 -28.069 1.00 51.12 220 VAL A C 1
ATOM 1728 O O . VAL A 1 220 ? 21.535 11.905 -26.866 1.00 51.12 220 VAL A O 1
ATOM 1731 N N . GLU A 1 221 ? 20.678 11.979 -28.926 1.00 55.59 221 GLU A N 1
ATOM 1732 C CA . GLU A 1 221 ? 19.425 12.655 -28.535 1.00 55.59 221 GLU A CA 1
ATOM 1733 C C . GLU A 1 221 ? 18.543 11.781 -27.627 1.00 55.59 221 GLU A C 1
ATOM 1735 O O . GLU A 1 221 ? 17.893 12.277 -26.706 1.00 55.59 221 GLU A O 1
ATOM 1740 N N . LEU A 1 222 ? 18.563 10.458 -27.830 1.00 55.25 222 LEU A N 1
ATOM 1741 C CA . LEU A 1 222 ? 17.849 9.502 -26.973 1.00 55.25 222 LEU A CA 1
ATOM 1742 C C . LEU A 1 222 ? 18.476 9.371 -25.577 1.00 55.25 222 LEU A C 1
ATOM 1744 O O . LEU A 1 222 ? 17.759 9.129 -24.609 1.00 55.25 222 LEU A O 1
ATOM 1748 N N . LEU A 1 223 ? 19.797 9.543 -25.461 1.00 52.31 223 LEU A N 1
ATOM 1749 C CA . LEU A 1 223 ? 20.487 9.523 -24.170 1.00 52.31 223 LEU A CA 1
ATOM 1750 C C . LEU A 1 223 ? 20.273 10.824 -23.391 1.00 52.31 223 LEU A C 1
ATOM 1752 O O . LEU A 1 223 ? 20.184 10.762 -22.167 1.00 52.31 223 LEU A O 1
ATOM 1756 N N . ASP A 1 224 ? 20.133 11.964 -24.069 1.00 56.25 224 ASP A N 1
ATOM 1757 C CA . ASP A 1 224 ? 19.827 13.245 -23.421 1.00 56.25 224 ASP A CA 1
ATOM 1758 C C . ASP A 1 224 ? 18.386 13.285 -22.881 1.00 56.25 224 ASP A C 1
ATOM 1760 O O . ASP A 1 224 ? 18.166 13.764 -21.773 1.00 56.25 224 ASP A O 1
ATOM 1764 N N . LEU A 1 225 ? 17.415 12.680 -23.576 1.00 54.03 225 LEU A N 1
ATOM 1765 C CA . LEU A 1 225 ? 16.026 12.547 -23.097 1.00 54.03 225 LEU A CA 1
ATOM 1766 C C . LEU A 1 225 ? 15.876 11.669 -21.843 1.00 54.03 225 LEU A C 1
ATOM 1768 O O . LEU A 1 225 ? 14.933 11.849 -21.073 1.00 54.03 225 LEU A O 1
ATOM 1772 N N . VAL A 1 226 ? 16.781 10.709 -21.650 1.00 52.44 226 VAL A N 1
ATOM 1773 C CA . VAL A 1 226 ? 16.765 9.782 -20.508 1.00 52.44 226 VAL A CA 1
ATOM 1774 C C . VAL A 1 226 ? 17.654 10.281 -19.359 1.00 52.44 226 VAL A C 1
ATOM 1776 O O . VAL A 1 226 ? 17.364 9.990 -18.202 1.00 52.44 226 VAL A O 1
ATOM 1779 N N . ASN A 1 227 ? 18.702 11.061 -19.655 1.00 47.06 227 ASN A N 1
ATOM 1780 C CA . ASN A 1 227 ? 19.646 11.582 -18.660 1.00 47.06 227 ASN A CA 1
ATOM 1781 C C . ASN A 1 227 ? 19.415 13.037 -18.247 1.00 47.06 227 ASN A C 1
ATOM 1783 O O . ASN A 1 227 ? 20.163 13.508 -17.391 1.00 47.06 227 ASN A O 1
ATOM 1787 N N . THR A 1 228 ? 18.437 13.770 -18.796 1.00 42.72 228 THR A N 1
ATOM 1788 C CA . THR A 1 228 ? 18.099 15.079 -18.220 1.00 42.72 228 THR A CA 1
ATOM 1789 C C . THR A 1 228 ? 17.626 14.859 -16.786 1.00 42.72 228 THR A C 1
ATOM 1791 O O . THR A 1 228 ? 16.562 14.258 -16.596 1.00 42.72 228 THR A O 1
ATOM 1794 N N . PRO A 1 229 ? 18.362 15.334 -15.765 1.00 37.75 229 PRO A N 1
ATOM 1795 C CA . PRO A 1 229 ? 17.825 15.380 -14.423 1.00 37.75 229 PRO A CA 1
ATOM 1796 C C . PRO A 1 229 ? 16.661 16.360 -14.509 1.00 37.75 229 PRO A C 1
ATOM 1798 O O . PRO A 1 229 ? 16.869 17.555 -14.720 1.00 37.75 229 PRO A O 1
ATOM 1801 N N . ARG A 1 230 ? 15.423 15.870 -14.422 1.00 43.94 230 ARG A N 1
ATOM 1802 C CA . ARG A 1 230 ? 14.312 16.768 -14.127 1.00 43.94 230 ARG A CA 1
ATOM 1803 C C . ARG A 1 230 ? 14.574 17.262 -12.721 1.00 43.94 230 ARG A C 1
ATOM 1805 O O . ARG A 1 230 ? 14.499 16.478 -11.780 1.00 43.94 230 ARG A O 1
ATOM 1812 N N . GLU A 1 231 ? 14.985 18.521 -12.624 1.00 35.12 231 GLU A N 1
ATOM 1813 C CA . GLU A 1 231 ? 15.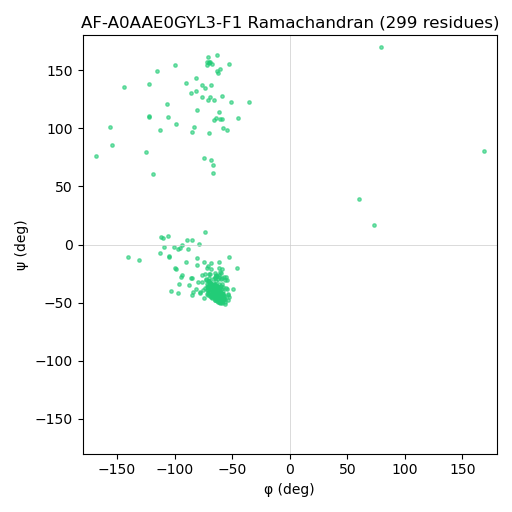148 19.230 -11.366 1.00 35.12 231 GLU A CA 1
ATOM 1814 C C . GLU A 1 231 ? 13.918 18.947 -10.510 1.00 35.12 231 GLU A C 1
ATOM 1816 O O . GLU A 1 231 ? 12.799 19.364 -10.813 1.00 35.12 231 GLU A O 1
ATOM 1821 N N . SER A 1 232 ? 14.131 18.154 -9.465 1.00 36.09 232 SER A N 1
ATOM 1822 C CA . SER A 1 232 ? 13.171 17.967 -8.403 1.00 36.09 232 SER A CA 1
ATOM 1823 C C . SER A 1 232 ? 12.912 19.348 -7.821 1.00 36.09 232 SER A C 1
ATOM 1825 O O . SER A 1 232 ? 13.778 19.912 -7.150 1.00 36.09 232 SER A O 1
ATOM 1827 N N . THR A 1 233 ? 11.732 19.907 -8.075 1.00 34.88 233 THR A N 1
ATOM 1828 C CA . THR A 1 233 ? 11.224 21.066 -7.345 1.00 34.88 233 THR A CA 1
ATOM 1829 C C . THR A 1 233 ? 10.916 20.633 -5.915 1.00 34.88 233 THR A C 1
ATOM 1831 O O . THR A 1 233 ? 9.764 20.481 -5.515 1.00 34.88 233 THR A O 1
ATOM 1834 N N . THR A 1 234 ? 11.963 20.401 -5.131 1.00 34.47 234 THR A N 1
ATOM 1835 C CA . THR A 1 234 ? 11.903 20.493 -3.682 1.00 34.47 234 THR A CA 1
ATOM 1836 C C . THR A 1 234 ? 12.085 21.963 -3.348 1.00 34.47 234 THR A C 1
ATOM 1838 O O . THR A 1 234 ? 13.196 22.487 -3.386 1.00 34.47 234 THR A O 1
ATOM 1841 N N . ASN A 1 235 ? 10.977 22.637 -3.044 1.00 36.97 235 ASN A N 1
ATOM 1842 C CA . ASN A 1 235 ? 11.004 23.917 -2.349 1.00 36.97 235 ASN A CA 1
ATOM 1843 C C . ASN A 1 235 ? 11.725 23.719 -1.009 1.00 36.97 235 ASN A C 1
ATOM 1845 O O . ASN A 1 235 ? 11.154 23.208 -0.048 1.00 36.97 235 ASN A O 1
ATOM 1849 N N . GLY A 1 236 ? 12.992 24.113 -0.977 1.00 29.94 236 GLY A N 1
ATOM 1850 C CA . GLY A 1 236 ? 13.849 24.142 0.194 1.00 29.94 236 GLY A CA 1
ATOM 1851 C C . GLY A 1 236 ? 14.938 25.170 -0.062 1.00 29.94 236 GLY A C 1
ATOM 1852 O O . GLY A 1 236 ? 15.857 24.915 -0.828 1.00 29.94 236 GLY A O 1
ATOM 1853 N N . ALA A 1 237 ? 14.757 26.350 0.526 1.00 38.34 237 ALA A N 1
ATOM 1854 C CA . ALA A 1 237 ? 15.619 27.520 0.443 1.00 38.34 237 ALA A CA 1
ATOM 1855 C C . ALA A 1 237 ? 17.123 27.191 0.380 1.00 38.34 237 ALA A C 1
ATOM 1857 O O . ALA A 1 237 ? 17.684 26.580 1.288 1.00 38.34 237 ALA A O 1
ATOM 1858 N N . GLY A 1 238 ? 17.754 27.668 -0.686 1.00 32.72 238 GLY A N 1
ATOM 1859 C CA . GLY A 1 238 ? 19.186 27.609 -0.923 1.00 32.72 238 GLY A CA 1
ATOM 1860 C C . GLY A 1 238 ? 19.436 28.004 -2.367 1.00 32.72 238 GLY A C 1
ATOM 1861 O O . GLY A 1 238 ? 19.534 27.138 -3.228 1.00 32.72 238 GLY A O 1
ATOM 1862 N N . GLU A 1 239 ? 19.447 29.309 -2.644 1.00 35.66 239 GLU A N 1
ATOM 1863 C CA . GLU A 1 239 ? 19.904 29.850 -3.925 1.00 35.66 239 GLU A CA 1
ATOM 1864 C C . GLU A 1 239 ? 21.320 29.320 -4.193 1.00 35.66 239 GLU A C 1
ATOM 1866 O O . GLU A 1 239 ? 22.303 29.836 -3.664 1.00 35.66 239 GLU A O 1
ATOM 1871 N N . SER A 1 240 ? 21.442 28.263 -4.999 1.00 39.22 240 SER A N 1
ATOM 1872 C CA . SER A 1 240 ? 22.714 27.910 -5.612 1.00 39.22 240 SER A CA 1
ATOM 1873 C C . SER A 1 240 ? 22.994 28.990 -6.646 1.00 39.22 240 SER A C 1
ATOM 1875 O O . SER A 1 240 ? 22.461 28.957 -7.759 1.00 39.22 240 SER A O 1
ATOM 1877 N N . SER A 1 241 ? 23.779 29.996 -6.267 1.00 42.12 241 SER A N 1
ATOM 1878 C CA . SER A 1 241 ? 24.304 30.943 -7.235 1.00 42.12 241 SER A CA 1
ATOM 1879 C C . SER A 1 241 ? 25.145 30.153 -8.229 1.00 42.12 241 SER A C 1
ATOM 1881 O O . SER A 1 241 ? 26.229 29.691 -7.884 1.00 42.12 241 SER A O 1
ATOM 1883 N N . GLY A 1 242 ? 24.652 29.990 -9.456 1.00 47.69 242 GLY A N 1
ATOM 1884 C CA . GLY A 1 242 ? 25.443 29.520 -10.590 1.00 47.69 242 GLY A CA 1
ATOM 1885 C C . GLY A 1 242 ? 26.499 30.565 -10.939 1.00 47.69 242 GLY A C 1
ATOM 1886 O O . GLY A 1 242 ? 26.396 31.260 -11.949 1.00 47.69 242 GLY A O 1
ATOM 1887 N N . ARG A 1 243 ? 27.485 30.742 -10.058 1.00 55.34 243 ARG A N 1
ATOM 1888 C CA . ARG A 1 243 ? 28.595 31.663 -10.249 1.00 55.34 243 ARG A CA 1
ATOM 1889 C C . ARG A 1 243 ? 29.606 30.978 -11.156 1.00 55.34 243 ARG A C 1
ATOM 1891 O O . ARG A 1 243 ? 30.203 29.965 -10.804 1.00 55.34 243 ARG A O 1
ATOM 1898 N N . ALA A 1 244 ? 29.812 31.543 -12.340 1.00 64.25 244 ALA A N 1
ATOM 1899 C CA . ALA A 1 244 ? 30.923 31.146 -13.189 1.00 64.25 244 ALA A CA 1
ATOM 1900 C C . ALA A 1 244 ? 32.244 31.538 -12.503 1.00 64.25 244 ALA A C 1
ATOM 1902 O O . ALA A 1 244 ? 32.436 32.703 -12.154 1.00 64.25 244 ALA A O 1
ATOM 1903 N N . PHE A 1 245 ? 33.138 30.567 -12.300 1.00 73.00 245 PHE A N 1
ATOM 1904 C CA . PHE A 1 245 ? 34.471 30.808 -11.743 1.00 73.00 245 PHE A CA 1
ATOM 1905 C C . PHE A 1 245 ? 35.416 31.302 -12.838 1.00 73.00 245 PHE A C 1
ATOM 1907 O O . PHE A 1 245 ? 35.489 30.695 -13.910 1.00 73.00 245 PHE A O 1
ATOM 1914 N N . GLY A 1 246 ? 36.149 32.380 -12.563 1.00 73.50 246 GLY A N 1
ATOM 1915 C CA . GLY A 1 246 ? 37.187 32.881 -13.469 1.00 73.50 246 GLY A CA 1
ATOM 1916 C C . GLY A 1 246 ? 38.419 31.967 -13.512 1.00 73.50 246 GLY A C 1
ATOM 1917 O O . GLY A 1 246 ? 38.649 31.171 -12.599 1.00 73.50 246 GLY A O 1
ATOM 1918 N N . ASP A 1 247 ? 39.251 32.102 -14.548 1.00 65.94 247 ASP A N 1
ATOM 1919 C CA . ASP A 1 247 ? 40.473 31.292 -14.714 1.00 65.94 247 ASP A CA 1
ATOM 1920 C C . ASP A 1 247 ? 41.471 31.459 -13.548 1.00 65.94 247 ASP A C 1
ATOM 1922 O O . ASP A 1 247 ? 42.163 30.507 -13.183 1.00 65.94 247 ASP A O 1
ATOM 1926 N N . GLU A 1 248 ? 41.499 32.630 -12.902 1.00 67.62 248 GLU A N 1
ATOM 1927 C CA . GLU A 1 248 ? 42.313 32.889 -11.704 1.00 67.62 248 GLU A CA 1
ATOM 1928 C C . GLU A 1 248 ? 41.797 32.133 -10.468 1.00 67.62 248 GLU A C 1
ATOM 1930 O O . GLU A 1 248 ? 42.581 31.556 -9.713 1.00 67.62 248 GLU A O 1
ATOM 1935 N N . GLU A 1 249 ? 40.476 32.059 -10.290 1.00 74.06 249 GLU A N 1
ATOM 1936 C CA . GLU A 1 249 ? 39.831 31.347 -9.176 1.00 74.06 249 GLU A CA 1
ATOM 1937 C C . GLU A 1 249 ? 39.947 29.828 -9.350 1.00 74.06 249 GLU A C 1
ATOM 1939 O O . GLU A 1 249 ? 40.133 29.074 -8.391 1.00 74.06 249 GLU A O 1
ATOM 1944 N N . LEU A 1 250 ? 39.909 29.352 -10.596 1.00 73.31 250 LEU A N 1
ATOM 1945 C CA . LEU A 1 250 ? 40.210 27.967 -10.940 1.00 73.31 250 LEU A CA 1
ATOM 1946 C C . LEU A 1 250 ? 41.691 27.628 -10.722 1.00 73.31 250 LEU A C 1
ATOM 1948 O O . LEU A 1 250 ? 42.009 26.447 -10.648 1.00 73.31 250 LEU A O 1
ATOM 1952 N N . GLY A 1 251 ? 42.589 28.602 -10.569 1.00 70.38 251 GLY A N 1
ATOM 1953 C CA . GLY A 1 251 ? 44.001 28.390 -10.234 1.00 70.38 251 GLY A CA 1
ATOM 1954 C C . GLY A 1 251 ? 44.285 28.153 -8.745 1.00 70.38 251 GLY A C 1
ATOM 1955 O O . GLY A 1 251 ? 45.395 27.740 -8.404 1.00 70.38 251 GLY A O 1
ATOM 1956 N N . TRP A 1 252 ? 43.308 28.381 -7.861 1.00 83.12 252 TRP A N 1
ATOM 1957 C CA . TRP A 1 252 ? 43.509 28.341 -6.410 1.00 83.12 252 TRP A CA 1
ATOM 1958 C C . TRP A 1 252 ? 43.941 26.973 -5.874 1.00 83.12 252 TRP A C 1
ATOM 1960 O O . TRP A 1 252 ? 43.523 25.905 -6.342 1.00 83.12 252 TRP A O 1
ATOM 1970 N N . SER A 1 253 ? 44.752 26.989 -4.815 1.00 76.38 253 SER A N 1
ATOM 1971 C CA . SER A 1 253 ? 45.023 25.778 -4.049 1.00 76.38 253 SER A CA 1
ATOM 1972 C C . SER A 1 253 ? 43.769 25.333 -3.287 1.00 76.38 253 SER A C 1
ATOM 1974 O O . SER A 1 253 ? 42.863 26.106 -2.974 1.00 76.38 253 SER A O 1
ATOM 1976 N N . ARG A 1 254 ? 43.704 24.046 -2.933 1.00 77.12 254 ARG A N 1
ATOM 1977 C CA . ARG A 1 254 ? 42.539 23.481 -2.229 1.00 77.12 254 ARG A CA 1
ATOM 1978 C C . ARG A 1 254 ? 42.296 24.127 -0.858 1.00 77.12 254 ARG A C 1
ATOM 1980 O O . ARG A 1 254 ? 41.166 24.081 -0.377 1.00 77.12 254 ARG A O 1
ATOM 1987 N N . GLN A 1 255 ? 43.341 24.659 -0.223 1.00 76.38 255 GLN A N 1
ATOM 1988 C CA . GLN A 1 255 ? 43.241 25.351 1.063 1.00 76.38 255 GLN A CA 1
ATOM 1989 C C . GLN A 1 255 ? 42.706 26.777 0.884 1.00 76.38 255 GLN A C 1
ATOM 1991 O O . GLN A 1 255 ? 41.798 27.158 1.614 1.00 76.38 255 GLN A O 1
ATOM 1996 N N . GLU A 1 256 ? 43.163 27.504 -0.137 1.00 78.50 256 GLU A N 1
ATOM 1997 C CA . GLU A 1 256 ? 42.668 28.850 -0.471 1.00 78.50 256 GLU A CA 1
ATOM 1998 C C . GLU A 1 256 ? 41.207 28.826 -0.927 1.00 78.50 256 GLU A C 1
ATOM 2000 O O . GLU A 1 256 ? 40.385 29.585 -0.423 1.00 78.50 256 GLU A O 1
ATOM 2005 N N . ALA A 1 257 ? 40.837 27.881 -1.795 1.00 79.06 257 ALA A N 1
ATOM 2006 C CA . ALA A 1 257 ? 39.458 27.739 -2.254 1.00 79.06 257 ALA A CA 1
ATOM 2007 C C . ALA A 1 257 ? 38.497 27.365 -1.115 1.00 79.06 257 ALA A C 1
ATOM 2009 O O . ALA A 1 257 ? 37.340 27.761 -1.129 1.00 79.06 257 ALA A O 1
ATOM 2010 N N . LYS A 1 258 ? 38.964 26.624 -0.102 1.00 81.12 258 LYS A N 1
ATOM 2011 C CA . LYS A 1 258 ? 38.146 26.299 1.075 1.00 81.12 258 LYS A CA 1
ATOM 2012 C C . LYS A 1 258 ? 38.014 27.487 2.040 1.00 81.12 258 LYS A C 1
ATOM 2014 O O . LYS A 1 258 ? 37.041 27.534 2.783 1.00 81.12 258 LYS A O 1
ATOM 2019 N N . ALA A 1 259 ? 38.985 28.400 2.052 1.00 78.62 259 ALA A N 1
ATOM 2020 C CA . ALA A 1 259 ? 38.951 29.606 2.876 1.00 78.62 259 ALA A CA 1
ATOM 2021 C C . ALA A 1 259 ? 38.070 30.708 2.263 1.00 78.62 259 ALA A C 1
ATOM 2023 O O . ALA A 1 259 ? 37.433 31.449 3.004 1.00 78.62 259 ALA A O 1
ATOM 2024 N N . ASN A 1 260 ? 38.011 30.782 0.929 1.00 77.31 260 ASN A N 1
ATOM 2025 C CA . ASN A 1 260 ? 37.375 31.889 0.209 1.00 77.31 260 ASN A CA 1
ATOM 2026 C C . ASN A 1 260 ? 36.006 31.559 -0.416 1.00 77.31 260 ASN A C 1
ATOM 2028 O O . ASN A 1 260 ? 35.338 32.473 -0.893 1.00 77.31 260 ASN A O 1
ATOM 2032 N N . LEU A 1 261 ? 35.579 30.289 -0.443 1.00 82.56 261 LEU A N 1
ATOM 2033 C CA . LEU A 1 261 ? 34.307 29.869 -1.051 1.00 82.56 261 LEU A CA 1
ATOM 2034 C C . LEU A 1 261 ? 33.328 29.309 -0.020 1.00 82.56 261 LEU A C 1
ATOM 2036 O O . LEU A 1 261 ? 33.725 28.675 0.962 1.00 82.56 261 LEU A O 1
ATOM 2040 N N . SER A 1 262 ? 32.032 29.487 -0.290 1.00 80.81 262 SER A N 1
ATOM 2041 C CA . SER A 1 262 ? 30.973 28.814 0.460 1.00 80.81 262 SER A CA 1
ATOM 2042 C C . SER A 1 262 ? 31.066 27.289 0.291 1.00 80.81 262 SER A C 1
ATOM 2044 O O . SER A 1 262 ? 31.730 26.771 -0.612 1.00 80.81 262 SER A O 1
ATOM 2046 N N . ALA A 1 263 ? 30.406 26.528 1.167 1.00 70.50 263 ALA A N 1
ATOM 2047 C CA . ALA A 1 263 ? 30.445 25.065 1.108 1.00 70.50 263 ALA A CA 1
ATOM 2048 C C . ALA A 1 263 ? 29.879 24.498 -0.211 1.00 70.50 263 ALA A C 1
ATOM 2050 O O . ALA A 1 263 ? 30.304 23.421 -0.647 1.00 70.50 263 ALA A O 1
ATOM 2051 N N . ASP A 1 264 ? 28.951 25.218 -0.842 1.00 70.00 264 ASP A N 1
ATOM 2052 C CA . ASP A 1 264 ? 28.317 24.825 -2.099 1.00 70.00 264 ASP A CA 1
ATOM 2053 C C . ASP A 1 264 ? 29.162 25.258 -3.302 1.00 70.00 264 ASP A C 1
ATOM 2055 O O . ASP A 1 264 ? 29.505 24.410 -4.131 1.00 70.00 264 ASP A O 1
ATOM 2059 N N . ASP A 1 265 ? 29.689 26.484 -3.295 1.00 79.44 265 ASP A N 1
ATOM 2060 C CA . ASP A 1 265 ? 30.636 26.962 -4.314 1.00 79.44 265 ASP A CA 1
ATOM 2061 C C . ASP A 1 265 ? 31.923 26.126 -4.336 1.00 79.44 265 ASP A C 1
ATOM 2063 O O . ASP A 1 265 ? 32.461 25.793 -5.390 1.00 79.44 265 ASP A O 1
ATOM 2067 N N . PHE A 1 266 ? 32.408 25.688 -3.171 1.00 74.81 266 PHE A N 1
ATOM 2068 C CA . PHE A 1 266 ? 33.578 24.817 -3.080 1.00 74.81 266 PHE A CA 1
ATOM 2069 C C . PHE A 1 266 ? 33.323 23.424 -3.677 1.00 74.81 266 PHE A C 1
ATOM 2071 O O . PHE A 1 266 ? 34.257 22.764 -4.157 1.00 74.81 266 PHE A O 1
ATOM 2078 N N . ARG A 1 267 ? 32.075 22.934 -3.642 1.00 76.88 267 ARG A N 1
ATOM 2079 C CA . ARG A 1 267 ? 31.691 21.667 -4.284 1.00 76.88 267 ARG A CA 1
ATOM 2080 C C . ARG A 1 267 ? 31.671 21.816 -5.802 1.00 76.88 267 ARG A C 1
ATOM 2082 O O . ARG A 1 267 ? 32.207 20.935 -6.481 1.00 76.88 267 ARG A O 1
ATOM 2089 N N . GLU A 1 268 ? 31.131 22.915 -6.315 1.00 79.38 268 GLU A N 1
ATOM 2090 C CA . GLU A 1 268 ? 31.108 23.216 -7.751 1.00 79.38 268 GLU A CA 1
ATOM 2091 C C . GLU A 1 268 ? 32.504 23.491 -8.312 1.00 79.38 268 GLU A C 1
ATOM 2093 O O . GLU A 1 268 ? 32.917 22.845 -9.281 1.00 79.38 268 GLU A O 1
ATOM 2098 N N . TRP A 1 269 ? 33.301 24.307 -7.623 1.00 85.38 269 TRP A N 1
ATOM 2099 C CA . TRP A 1 269 ? 34.708 24.539 -7.941 1.00 85.38 269 TRP A CA 1
ATOM 2100 C C . TRP A 1 269 ? 35.491 23.222 -8.034 1.00 85.38 269 TRP A C 1
ATOM 2102 O O . TRP A 1 269 ? 36.247 22.997 -8.981 1.00 85.38 269 TRP A O 1
ATOM 2112 N N . ARG A 1 270 ? 35.255 22.268 -7.114 1.00 79.75 270 ARG A N 1
ATOM 2113 C CA . ARG A 1 270 ? 35.901 20.941 -7.160 1.00 79.75 270 ARG A CA 1
ATOM 2114 C C . ARG A 1 270 ? 35.495 20.110 -8.376 1.00 79.75 270 ARG A C 1
ATOM 2116 O O . ARG A 1 270 ? 36.306 19.307 -8.850 1.00 79.75 270 ARG A O 1
ATOM 2123 N N . ARG A 1 271 ? 34.248 20.233 -8.840 1.00 78.31 271 ARG A N 1
ATOM 2124 C CA . ARG A 1 271 ? 33.768 19.552 -10.052 1.00 78.31 271 ARG A CA 1
ATOM 2125 C C . ARG A 1 271 ? 34.460 20.137 -11.284 1.00 78.31 271 ARG A C 1
ATOM 2127 O O . ARG A 1 271 ? 35.004 19.365 -12.073 1.00 78.31 271 ARG A O 1
ATOM 2134 N N . LEU A 1 272 ? 34.555 21.463 -11.376 1.00 78.50 272 LEU A N 1
ATOM 2135 C CA . LEU A 1 272 ? 35.210 22.168 -12.485 1.00 78.50 272 LEU A CA 1
ATOM 2136 C C . LEU A 1 272 ? 36.736 21.961 -12.513 1.00 78.50 272 LEU A C 1
ATOM 2138 O O . LEU A 1 272 ? 37.314 21.725 -13.568 1.00 78.50 272 LEU A O 1
ATOM 2142 N N . GLN A 1 273 ? 37.401 21.899 -11.358 1.00 79.00 273 GLN A N 1
ATOM 2143 C CA . GLN A 1 273 ? 38.830 21.558 -11.262 1.00 79.00 273 GLN A CA 1
ATOM 2144 C C . GLN A 1 273 ? 39.155 20.149 -11.788 1.00 79.00 273 GLN A C 1
ATOM 2146 O O . GLN A 1 273 ? 40.222 19.887 -12.351 1.00 79.00 273 GLN A O 1
ATOM 2151 N N . ARG A 1 274 ? 38.236 19.194 -11.605 1.00 75.69 274 ARG A N 1
ATOM 2152 C CA . ARG A 1 274 ? 38.413 17.830 -12.122 1.00 75.69 274 ARG A CA 1
ATOM 2153 C C . ARG A 1 274 ? 38.265 17.787 -13.638 1.00 75.69 274 ARG A C 1
ATOM 2155 O O . ARG A 1 274 ? 39.024 17.061 -14.281 1.00 75.69 274 ARG A O 1
ATOM 2162 N N . THR A 1 275 ? 37.332 18.548 -14.206 1.00 74.94 275 THR A N 1
ATOM 2163 C CA . THR A 1 275 ? 37.128 18.602 -15.659 1.00 74.94 275 THR A CA 1
ATOM 2164 C C . THR A 1 275 ? 38.277 19.329 -16.360 1.00 74.94 275 THR A C 1
ATOM 2166 O O . THR A 1 275 ? 38.797 18.800 -17.345 1.00 74.94 275 THR A O 1
ATOM 2169 N N . THR A 1 276 ? 38.780 20.444 -15.816 1.00 70.56 276 THR A N 1
ATOM 2170 C CA . THR A 1 276 ? 39.949 21.166 -16.362 1.00 70.56 276 THR A CA 1
ATOM 2171 C C . THR A 1 276 ? 41.231 20.332 -16.294 1.00 70.56 276 THR A C 1
ATOM 2173 O O . THR A 1 276 ? 41.950 20.222 -17.289 1.00 70.56 276 THR A O 1
ATOM 2176 N N . ARG A 1 277 ? 41.488 19.620 -15.184 1.00 64.62 277 ARG A N 1
ATOM 2177 C CA . ARG A 1 277 ? 42.620 18.673 -15.087 1.00 64.62 277 ARG A CA 1
ATOM 2178 C C . ARG A 1 277 ? 42.514 17.507 -16.069 1.00 64.62 277 ARG A C 1
ATOM 2180 O O . ARG A 1 277 ? 43.538 17.055 -16.584 1.00 64.62 277 ARG A O 1
ATOM 2187 N N . LYS A 1 278 ? 41.303 17.012 -16.343 1.00 66.62 278 LYS A N 1
ATOM 2188 C CA . LYS A 1 278 ? 41.075 15.944 -17.331 1.00 66.62 278 LYS A CA 1
ATOM 2189 C C . LYS A 1 278 ? 41.329 16.451 -18.758 1.00 66.62 278 LYS A C 1
ATOM 2191 O O . LYS A 1 278 ? 41.968 15.746 -19.536 1.00 66.62 278 LYS A O 1
ATOM 2196 N N . LYS A 1 279 ? 40.936 17.696 -19.056 1.00 65.56 279 LYS A N 1
ATOM 2197 C CA . LYS A 1 279 ? 41.190 18.381 -20.336 1.00 65.56 279 LYS A CA 1
ATOM 2198 C C . LYS A 1 279 ? 42.693 18.625 -20.570 1.00 65.56 279 LYS A C 1
ATOM 2200 O O . LYS A 1 279 ? 43.204 18.268 -21.628 1.00 65.56 279 LYS A O 1
ATOM 2205 N N . ASN A 1 280 ? 43.429 19.083 -19.551 1.00 59.03 280 ASN A N 1
ATOM 2206 C CA . ASN A 1 280 ? 44.886 19.283 -19.640 1.00 59.03 280 ASN A CA 1
ATOM 2207 C C . ASN A 1 280 ? 45.688 17.970 -19.726 1.00 59.03 280 ASN A C 1
ATOM 2209 O O . ASN A 1 280 ? 46.688 17.911 -20.440 1.00 59.03 280 ASN A O 1
ATOM 2213 N N . LYS A 1 281 ? 45.244 16.885 -19.071 1.00 55.97 281 LYS A N 1
ATOM 2214 C CA . LYS A 1 281 ? 45.869 15.557 -19.236 1.00 55.97 281 LYS A CA 1
ATOM 2215 C C . LYS A 1 281 ? 45.638 14.956 -20.630 1.00 55.97 281 LYS A C 1
ATOM 2217 O O . LYS A 1 281 ? 46.528 14.278 -21.137 1.00 55.97 281 LYS A O 1
ATOM 2222 N N . GLY A 1 282 ? 44.492 15.230 -21.260 1.00 49.78 282 GLY A N 1
ATOM 2223 C CA . GLY A 1 282 ? 44.212 14.822 -22.643 1.00 49.78 282 GLY A CA 1
ATOM 2224 C C . GLY A 1 282 ? 45.127 15.507 -23.666 1.00 49.78 282 GLY A C 1
ATOM 2225 O O . GLY A 1 282 ? 45.683 14.839 -24.536 1.00 49.78 282 GLY A O 1
ATOM 2226 N N . ALA A 1 283 ? 45.374 16.811 -23.500 1.00 49.94 283 ALA A N 1
ATOM 2227 C CA . ALA A 1 283 ? 46.260 17.582 -24.378 1.00 49.94 283 ALA A CA 1
ATOM 2228 C C . ALA A 1 283 ? 47.743 17.158 -24.274 1.00 49.94 283 ALA A C 1
ATOM 2230 O O . ALA A 1 283 ? 48.457 17.129 -25.277 1.00 49.94 283 ALA A O 1
ATOM 2231 N N . GLY A 1 284 ? 48.211 16.765 -23.081 1.00 44.56 284 GLY A N 1
ATOM 2232 C CA . GLY A 1 284 ? 49.574 16.248 -22.883 1.00 44.56 284 GLY A CA 1
ATOM 2233 C C . GLY A 1 284 ? 49.810 14.849 -23.474 1.00 44.56 284 GLY A C 1
ATOM 2234 O O . GLY A 1 284 ? 50.912 14.553 -23.937 1.00 44.56 284 GLY A O 1
ATOM 2235 N N . GLY A 1 285 ? 48.777 13.998 -23.510 1.00 44.72 285 GLY A N 1
ATOM 2236 C CA . GLY A 1 285 ? 48.852 12.649 -24.084 1.00 44.72 285 GLY A CA 1
ATOM 2237 C C . GLY A 1 285 ? 48.960 12.636 -25.613 1.00 44.72 285 GLY A C 1
ATOM 2238 O O . GLY A 1 285 ? 49.714 11.840 -26.169 1.00 44.72 285 GLY A O 1
ATOM 2239 N N . GLN A 1 286 ? 48.278 13.561 -26.298 1.00 50.41 286 GLN A N 1
ATOM 2240 C CA . GLN A 1 286 ? 48.363 13.703 -27.760 1.00 50.41 286 GLN A CA 1
ATOM 2241 C C . GLN A 1 286 ? 49.723 14.236 -28.237 1.00 50.41 286 GLN A C 1
ATOM 2243 O O . GLN A 1 286 ? 50.185 13.848 -29.308 1.00 50.41 286 GLN A O 1
ATOM 2248 N N . ARG A 1 287 ? 50.399 15.073 -27.437 1.00 48.62 287 ARG A N 1
ATOM 2249 C CA . ARG A 1 287 ? 51.730 15.603 -27.780 1.00 48.62 287 ARG A CA 1
ATOM 2250 C C . ARG A 1 287 ? 52.834 14.545 -27.684 1.00 48.62 287 ARG A C 1
ATOM 2252 O O . ARG A 1 287 ? 53.713 14.527 -28.533 1.00 48.62 287 ARG A O 1
ATOM 2259 N N . ARG A 1 288 ? 52.752 13.627 -26.711 1.00 48.91 288 ARG A N 1
ATOM 2260 C CA . ARG A 1 288 ? 53.705 12.508 -26.575 1.00 48.91 288 ARG A CA 1
ATOM 2261 C C . ARG A 1 288 ? 53.531 11.422 -27.638 1.00 48.91 288 ARG A C 1
ATOM 2263 O O . ARG A 1 288 ? 54.518 10.812 -28.019 1.00 48.91 288 ARG A O 1
ATOM 2270 N N . ARG A 1 289 ? 52.312 11.207 -28.146 1.00 48.34 289 ARG A N 1
ATOM 2271 C CA . ARG A 1 289 ? 52.062 10.228 -29.219 1.00 48.34 289 ARG A CA 1
ATOM 2272 C C . ARG A 1 289 ? 52.619 10.684 -30.573 1.00 48.34 289 ARG A C 1
ATOM 2274 O O . ARG A 1 289 ? 53.263 9.898 -31.245 1.00 48.34 289 ARG A O 1
ATOM 2281 N N . ARG A 1 290 ? 52.497 11.978 -30.898 1.00 48.91 290 ARG A N 1
ATOM 2282 C CA . ARG A 1 290 ? 53.093 12.558 -32.118 1.00 48.91 290 ARG A CA 1
ATOM 2283 C C . ARG A 1 290 ? 54.624 12.620 -32.114 1.00 48.91 290 ARG A C 1
ATOM 2285 O O . ARG A 1 290 ? 55.211 12.740 -33.175 1.00 48.91 290 ARG A O 1
ATOM 2292 N N . GLN A 1 291 ? 55.262 12.573 -30.944 1.00 49.56 291 GLN A N 1
ATOM 2293 C CA . GLN A 1 291 ? 56.726 12.575 -30.830 1.00 49.56 291 GLN A CA 1
ATOM 2294 C C . GLN A 1 291 ? 57.331 11.163 -30.850 1.00 49.56 291 GLN A C 1
ATOM 2296 O O . GLN A 1 291 ? 58.527 11.033 -31.064 1.00 49.56 291 GLN A O 1
ATOM 2301 N N . ALA A 1 292 ? 56.514 10.122 -30.648 1.00 47.34 292 ALA A N 1
ATOM 2302 C CA . ALA A 1 292 ? 56.923 8.729 -30.820 1.00 47.34 292 ALA A CA 1
ATOM 2303 C C . ALA A 1 292 ? 56.775 8.257 -32.279 1.00 47.34 292 ALA A C 1
ATOM 2305 O O . ALA A 1 292 ? 57.562 7.441 -32.722 1.00 47.34 292 ALA A O 1
ATOM 2306 N N . GLU A 1 293 ? 55.833 8.818 -33.045 1.00 47.81 293 GLU A N 1
ATOM 2307 C CA . GLU A 1 293 ? 55.632 8.495 -34.473 1.00 47.81 293 GLU A CA 1
ATOM 2308 C C . GLU A 1 293 ? 56.631 9.186 -35.428 1.00 47.81 293 GLU A C 1
ATOM 2310 O O . GLU A 1 293 ? 56.527 9.006 -36.631 1.00 47.81 293 GLU A O 1
ATOM 2315 N N . PHE A 1 294 ? 57.584 9.984 -34.925 1.00 45.19 294 PHE A N 1
ATOM 2316 C CA . PHE A 1 294 ? 58.597 10.670 -35.753 1.00 45.19 294 PHE A CA 1
ATOM 2317 C C . PHE A 1 294 ? 60.019 10.098 -35.583 1.00 45.19 294 PHE A C 1
ATOM 2319 O O . PHE A 1 294 ? 60.941 10.576 -36.227 1.00 45.19 294 PHE A O 1
ATOM 2326 N N . ASN A 1 295 ? 60.217 9.100 -34.714 1.00 46.69 295 ASN A N 1
ATOM 2327 C CA . ASN A 1 295 ? 61.548 8.574 -34.379 1.00 46.69 295 ASN A CA 1
ATOM 2328 C C . ASN A 1 295 ? 61.807 7.134 -34.869 1.00 46.69 295 ASN A C 1
ATOM 2330 O O . ASN A 1 295 ? 62.851 6.591 -34.528 1.00 46.69 295 ASN A O 1
ATOM 2334 N N . ASP A 1 296 ? 60.895 6.534 -35.642 1.00 48.88 296 ASP A N 1
ATOM 2335 C CA . ASP A 1 296 ? 61.011 5.145 -36.130 1.00 48.88 296 ASP A CA 1
ATOM 2336 C C . ASP A 1 296 ? 61.366 5.035 -37.636 1.00 48.88 296 ASP A C 1
ATOM 2338 O O . ASP A 1 296 ? 61.380 3.927 -38.162 1.00 48.88 296 ASP A O 1
ATOM 2342 N N . ASP A 1 297 ? 61.681 6.142 -38.330 1.00 49.88 297 ASP A N 1
ATOM 2343 C CA . ASP A 1 297 ? 61.937 6.152 -39.791 1.00 49.88 297 ASP A CA 1
ATOM 2344 C C . ASP A 1 297 ? 63.408 6.401 -40.216 1.00 49.88 297 ASP A C 1
ATOM 2346 O O . ASP A 1 297 ? 63.680 6.476 -41.411 1.00 49.88 297 ASP A O 1
ATOM 2350 N N . ASP A 1 298 ? 64.375 6.479 -39.294 1.00 49.06 298 ASP A N 1
ATOM 2351 C CA . ASP A 1 298 ? 65.799 6.684 -39.632 1.00 49.06 298 ASP A CA 1
ATOM 2352 C C . ASP A 1 298 ? 66.683 5.577 -39.027 1.00 49.06 298 ASP A C 1
ATOM 2354 O O . ASP A 1 298 ? 67.300 5.786 -37.989 1.00 49.06 298 ASP A O 1
ATOM 2358 N N . ASP A 1 299 ? 66.729 4.399 -39.657 1.00 48.06 299 ASP A N 1
ATOM 2359 C CA . ASP A 1 299 ? 67.860 3.453 -39.579 1.00 48.06 299 ASP A CA 1
ATOM 2360 C C . ASP A 1 299 ? 67.688 2.354 -40.649 1.00 48.06 299 ASP A C 1
ATOM 2362 O O . ASP A 1 299 ? 67.282 1.228 -40.367 1.00 48.06 299 ASP A O 1
ATOM 2366 N N . ASP A 1 300 ? 67.973 2.697 -41.909 1.00 44.44 300 ASP A N 1
ATOM 2367 C CA . ASP A 1 300 ? 68.242 1.713 -42.967 1.00 44.44 300 ASP A CA 1
ATOM 2368 C C . ASP A 1 300 ? 69.131 2.359 -44.051 1.00 44.44 300 ASP A C 1
ATOM 2370 O O . ASP A 1 300 ? 68.619 2.935 -45.008 1.00 44.44 300 ASP A O 1
ATOM 2374 N N . TRP A 1 301 ? 70.460 2.328 -43.846 1.00 46.25 301 TRP A N 1
ATOM 2375 C CA . TRP A 1 301 ? 71.537 2.331 -44.862 1.00 46.25 301 TRP A CA 1
ATOM 2376 C C . TRP A 1 301 ? 72.859 1.840 -44.256 1.00 46.25 301 TRP A C 1
ATOM 2378 O O . TRP A 1 301 ? 73.333 2.453 -43.273 1.00 46.25 301 TRP A O 1
#

InterPro domains:
  IPR041538 ATPase RavA-like, AAA lid domain [PF17868] (20-91)
  IPR050513 RavA family ATPases [PTHR32204] (9-188)

Foldseek 3Di:
DVVVVLLVVLVVQADEDPLLVVLLVVLQVCQQPPDVVRQHADPVLSVVLVSQQSSLCVVVVHNYRALLSNLCCLVRRGPDVVCSVVSNVSSLVPSLPAPPLVVLVVVLVVLVVQLLVLLVDDPVVCVVVDVSLVVSLVVLVVSLVSLVVVLVSLVSNLVCLVCVVVRPPDDPVSNVSCVPRVNVSSVVNNVSSVVSNVLSVLVSVLSVQSVPPPDPPPSVVSVCSNPPPPPPPPPDDDPPPPDDDDPVLLVDDLVVVVVPDDPSVSVVSVVVNVVVVVVVVVVVVVVVVVVVVVPPPPDDD